Protein AF-A0A316UPQ2-F1 (afdb_monomer)

Organism: NCBI:txid1569628

pLDDT: mean 78.89, std 17.89, range [28.27, 96.94]

Solvent-accessible surface area (backbone atoms only — not comparable to full-atom values): 19058 Å² total; per-residue (Å²): 139,82,84,82,80,81,76,80,77,80,71,84,69,54,69,68,60,53,53,51,56,47,34,76,75,37,48,66,61,49,49,51,54,49,49,53,50,52,50,53,51,50,51,52,50,49,53,51,45,52,51,56,58,60,60,35,65,16,21,91,49,56,83,46,72,67,26,51,47,46,34,61,74,51,49,50,52,55,17,52,36,69,72,48,29,58,34,64,58,64,46,64,75,47,69,75,90,82,61,77,64,72,53,70,60,44,92,86,63,64,72,67,47,79,86,83,66,75,72,54,69,48,74,69,61,36,67,44,51,77,55,50,24,40,71,68,37,36,49,54,52,52,52,47,54,53,48,55,26,68,76,34,62,67,50,28,35,74,48,61,35,69,70,44,48,25,90,88,50,63,30,53,18,39,22,49,26,87,86,32,73,92,46,26,71,40,69,61,31,48,52,41,36,70,44,33,64,81,28,48,40,34,36,38,46,67,44,88,89,26,74,66,14,38,26,31,40,38,40,37,33,48,44,36,40,39,51,36,31,74,28,54,44,30,32,41,40,38,53,34,19,41,90,34,81,44,73,37,61,73,48,48,26,56,42,52,75,66,65,41,74,64,48,61,57,60,52,33,75,76,35,38,59,62,34,47,44,94,61,51,70,66,72,87,65,96,67,89,70,88,68,96,59,79,88,34,39,35,66,38,26,28,35,36,60,35,28,77,42,72,74,42,35,53,55,51,48,50,53,51,41,29,18,48,20,38,54,45,44,48,66,83,73,81,84,79,81,85,85,85,81,134

Structure (mmCIF, N/CA/C/O backbone):
data_AF-A0A316UPQ2-F1
#
_entry.id   AF-A0A316UPQ2-F1
#
loop_
_atom_site.group_PDB
_atom_site.id
_atom_site.type_symbol
_atom_site.label_atom_id
_atom_site.label_alt_id
_atom_site.label_comp_id
_atom_site.label_asym_id
_atom_site.label_entity_id
_atom_site.label_seq_id
_atom_site.pdbx_PDB_ins_code
_atom_site.Cartn_x
_atom_site.Cartn_y
_atom_site.Cartn_z
_atom_site.occupancy
_atom_site.B_iso_or_equiv
_atom_site.auth_seq_id
_atom_site.auth_comp_id
_atom_site.auth_asym_id
_atom_site.auth_atom_id
_atom_site.pdbx_PDB_model_num
ATOM 1 N N . MET A 1 1 ? 51.079 -46.413 -37.148 1.00 42.25 1 MET A N 1
ATOM 2 C CA . MET A 1 1 ? 50.192 -45.288 -37.515 1.00 42.25 1 MET A CA 1
ATOM 3 C C . MET A 1 1 ? 49.262 -45.006 -36.345 1.00 42.25 1 MET A C 1
ATOM 5 O O . MET A 1 1 ? 48.286 -45.721 -36.173 1.00 42.25 1 MET A O 1
ATOM 9 N N . ALA A 1 2 ? 49.602 -44.035 -35.498 1.00 38.31 2 ALA A N 1
ATOM 10 C CA . ALA A 1 2 ? 48.737 -43.588 -34.409 1.00 38.31 2 ALA A CA 1
ATOM 11 C C . ALA A 1 2 ? 48.084 -42.269 -34.837 1.00 38.31 2 ALA A C 1
ATOM 13 O O . ALA A 1 2 ? 48.761 -41.249 -34.953 1.00 38.31 2 ALA A O 1
ATOM 14 N N . ALA A 1 3 ? 46.787 -42.308 -35.138 1.00 43.44 3 ALA A N 1
ATOM 15 C CA . ALA A 1 3 ? 46.005 -41.116 -35.427 1.00 43.44 3 ALA A CA 1
ATOM 16 C C . ALA A 1 3 ? 45.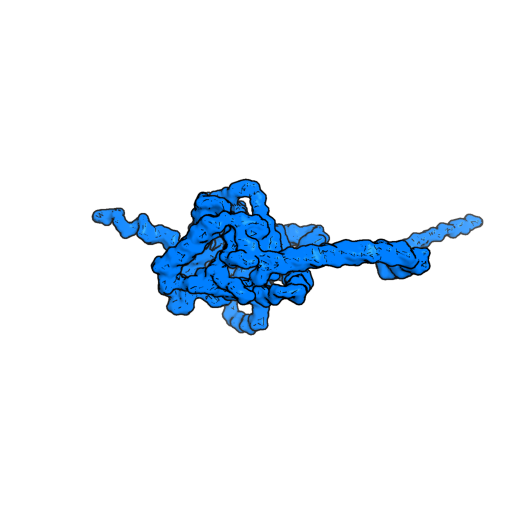682 -40.406 -34.104 1.00 43.44 3 ALA A C 1
ATOM 18 O O . ALA A 1 3 ? 44.915 -40.903 -33.280 1.00 43.44 3 ALA A O 1
ATOM 19 N N . SER A 1 4 ? 46.314 -39.251 -33.906 1.00 45.84 4 SER A N 1
ATOM 20 C CA . SER A 1 4 ? 46.032 -38.300 -32.833 1.00 45.84 4 SER A CA 1
ATOM 21 C C . SER A 1 4 ? 44.560 -37.870 -32.885 1.00 45.84 4 SER A C 1
ATOM 23 O O . SER A 1 4 ? 44.132 -37.198 -33.822 1.00 45.84 4 SER A O 1
ATOM 25 N N . ARG A 1 5 ? 43.770 -38.272 -31.881 1.00 47.97 5 ARG A N 1
ATOM 26 C CA . ARG A 1 5 ? 42.463 -37.673 -31.591 1.00 47.97 5 ARG A CA 1
ATOM 27 C C . ARG A 1 5 ? 42.707 -36.361 -30.851 1.00 47.97 5 ARG A C 1
ATOM 29 O O . ARG A 1 5 ? 42.943 -36.362 -29.647 1.00 47.97 5 ARG A O 1
ATOM 36 N N . THR A 1 6 ? 42.626 -35.243 -31.559 1.00 44.22 6 THR A N 1
ATOM 37 C CA . THR A 1 6 ? 42.530 -33.912 -30.956 1.00 44.22 6 THR A CA 1
ATOM 38 C C . THR A 1 6 ? 41.180 -33.777 -30.254 1.00 44.22 6 THR A C 1
ATOM 40 O O . THR A 1 6 ? 40.157 -33.463 -30.858 1.00 44.22 6 THR A O 1
ATOM 43 N N . SER A 1 7 ? 41.166 -34.039 -28.948 1.00 43.00 7 SER A N 1
ATOM 44 C CA . SER A 1 7 ? 40.071 -33.651 -28.065 1.00 43.00 7 SER A CA 1
ATOM 45 C C . SER A 1 7 ? 40.039 -32.124 -27.977 1.00 43.00 7 SER A C 1
ATOM 47 O O . SER A 1 7 ? 40.860 -31.518 -27.286 1.00 43.00 7 SER A O 1
ATOM 49 N N . TYR A 1 8 ? 39.109 -31.487 -28.688 1.00 41.16 8 TYR A N 1
ATOM 50 C CA . TYR A 1 8 ? 38.809 -30.074 -28.484 1.00 41.16 8 TYR A CA 1
ATOM 51 C C . TYR A 1 8 ? 38.189 -29.907 -27.094 1.00 41.16 8 TYR A C 1
ATOM 53 O O . TYR A 1 8 ? 36.993 -30.099 -26.894 1.00 41.16 8 TYR A O 1
ATOM 61 N N . SER A 1 9 ? 39.035 -29.570 -26.123 1.00 45.25 9 SER A N 1
ATOM 62 C CA . SER A 1 9 ? 38.609 -29.018 -24.843 1.00 45.25 9 SER A CA 1
ATOM 63 C C . SER A 1 9 ? 37.837 -27.726 -25.122 1.00 45.25 9 SER A C 1
ATOM 65 O O . SER A 1 9 ? 38.414 -26.712 -25.530 1.00 45.25 9 SER A O 1
ATOM 67 N N . LEU A 1 10 ? 36.517 -27.763 -24.937 1.00 46.72 10 LEU A N 1
ATOM 68 C CA . LEU A 1 10 ? 35.682 -26.570 -24.841 1.00 46.72 10 LEU A CA 1
ATOM 69 C C . LEU A 1 10 ? 35.993 -25.890 -23.503 1.00 46.72 10 LEU A C 1
ATOM 71 O O . LEU A 1 10 ? 35.229 -25.978 -22.546 1.00 46.72 10 LEU A O 1
ATOM 75 N N . ASN A 1 11 ? 37.144 -25.217 -23.433 1.00 54.88 11 ASN A N 1
ATOM 76 C CA . ASN A 1 11 ? 37.416 -24.259 -22.372 1.00 54.88 11 ASN A CA 1
ATOM 77 C C . ASN A 1 11 ? 36.254 -23.263 -22.345 1.00 54.88 11 ASN A C 1
ATOM 79 O O . ASN A 1 11 ? 35.968 -22.618 -23.359 1.00 54.88 11 ASN A O 1
ATOM 83 N N . SER A 1 12 ? 35.588 -23.145 -21.196 1.00 59.59 12 SER A N 1
ATOM 84 C CA . SER A 1 12 ? 34.524 -22.177 -20.944 1.00 59.59 12 SER A CA 1
ATOM 85 C C . SER A 1 12 ? 35.088 -20.762 -21.089 1.00 59.59 12 SER A C 1
ATOM 87 O O . SER A 1 12 ? 35.575 -20.156 -20.133 1.00 59.59 12 SER A O 1
ATOM 89 N N . ARG A 1 13 ? 35.100 -20.246 -22.318 1.00 64.69 13 ARG A N 1
ATOM 90 C CA . ARG A 1 13 ? 35.515 -18.876 -22.604 1.00 64.69 13 ARG A CA 1
ATOM 91 C C . ARG A 1 13 ? 34.580 -17.942 -21.845 1.00 64.69 13 ARG A C 1
ATOM 93 O O . ARG A 1 13 ? 33.364 -18.034 -21.990 1.00 64.69 13 ARG A O 1
ATOM 100 N N . ASN A 1 14 ? 35.145 -17.049 -21.033 1.00 78.56 14 ASN A N 1
ATOM 101 C CA . ASN A 1 14 ? 34.377 -16.012 -20.348 1.00 78.56 14 ASN A CA 1
ATOM 102 C C . ASN A 1 14 ? 33.576 -15.214 -21.398 1.00 78.56 14 ASN A C 1
ATOM 104 O O . ASN A 1 14 ? 34.129 -14.882 -22.451 1.00 78.56 14 ASN A O 1
ATOM 108 N N . ALA A 1 15 ? 32.305 -14.906 -21.129 1.00 77.88 15 ALA A N 1
ATOM 109 C CA . ALA A 1 15 ? 31.401 -14.200 -22.040 1.00 77.88 15 ALA A CA 1
ATOM 110 C C . ALA A 1 15 ? 32.035 -12.938 -22.653 1.00 77.88 15 ALA A C 1
ATOM 112 O O . ALA A 1 15 ? 31.891 -12.690 -23.847 1.00 77.88 15 ALA A O 1
ATOM 113 N N . PHE A 1 16 ? 32.837 -12.206 -21.874 1.00 81.69 16 PHE A N 1
ATOM 114 C CA . PHE A 1 16 ? 33.591 -11.042 -22.350 1.00 81.69 16 PHE A CA 1
ATOM 115 C C . PHE A 1 16 ? 34.587 -11.365 -23.472 1.00 81.69 16 PHE A C 1
ATOM 117 O O . PHE A 1 16 ? 34.710 -10.605 -24.430 1.00 81.69 16 PHE A O 1
ATOM 124 N N . SER A 1 17 ? 35.288 -12.499 -23.383 1.00 85.50 17 SER A N 1
ATOM 125 C CA . SER A 1 17 ? 36.245 -12.922 -24.413 1.00 85.50 17 SER A CA 1
ATOM 126 C C . SER A 1 17 ? 35.548 -13.317 -25.716 1.00 85.50 17 SER A C 1
ATOM 128 O O . SER A 1 17 ? 36.016 -12.951 -26.789 1.00 85.50 17 SER A O 1
ATOM 130 N N . LEU A 1 18 ? 34.385 -13.970 -25.624 1.00 85.38 18 LEU A N 1
ATOM 131 C CA . LEU A 1 18 ? 33.549 -14.294 -26.781 1.00 85.38 18 LEU A CA 1
ATOM 132 C C . LEU A 1 18 ? 33.002 -13.030 -27.447 1.00 85.38 18 LEU A C 1
ATOM 134 O O . LEU A 1 18 ? 33.056 -12.911 -28.667 1.00 85.38 18 LEU A O 1
ATOM 138 N N . LEU A 1 19 ? 32.522 -12.071 -26.653 1.00 83.81 19 LEU A N 1
ATOM 139 C CA . LEU A 1 19 ? 31.968 -10.819 -27.164 1.00 83.81 19 LEU A CA 1
ATOM 140 C C . LEU A 1 19 ? 33.037 -9.973 -27.871 1.00 83.81 19 LEU A C 1
ATOM 142 O O . LEU A 1 19 ? 32.786 -9.430 -28.945 1.00 83.81 19 LEU A O 1
ATOM 146 N N . ARG A 1 20 ? 34.254 -9.927 -27.314 1.00 88.69 20 ARG A N 1
ATOM 147 C CA . ARG A 1 20 ? 35.415 -9.276 -27.93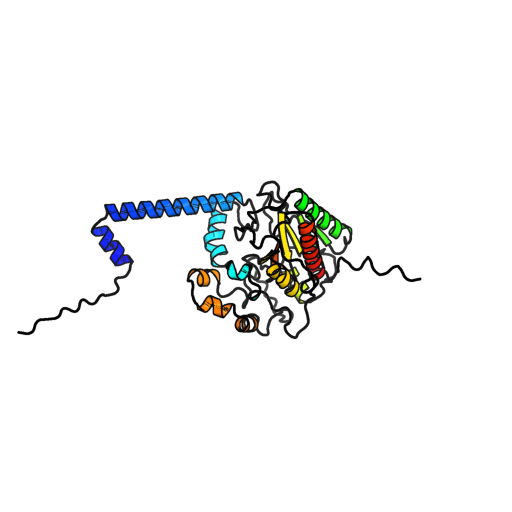5 1.00 88.69 20 ARG A CA 1
ATOM 148 C C . ARG A 1 20 ? 35.800 -9.934 -29.262 1.00 88.69 20 ARG A C 1
ATOM 150 O O . ARG A 1 20 ? 36.011 -9.229 -30.244 1.00 88.69 20 ARG A O 1
ATOM 157 N N . ASP A 1 21 ? 35.877 -11.265 -29.303 1.00 90.25 21 ASP A N 1
ATOM 158 C CA . ASP A 1 21 ? 36.220 -12.009 -30.521 1.00 90.25 21 ASP A CA 1
ATOM 159 C C . ASP A 1 21 ? 35.140 -11.836 -31.610 1.00 90.25 21 ASP A C 1
ATOM 161 O O . ASP A 1 21 ? 35.463 -11.712 -32.792 1.00 90.25 21 ASP A O 1
ATOM 165 N N . LEU A 1 22 ? 33.860 -11.788 -31.220 1.00 88.69 22 LEU A N 1
ATOM 166 C CA . LEU A 1 22 ? 32.736 -11.503 -32.118 1.00 88.69 22 LEU A CA 1
ATOM 167 C C . LEU A 1 22 ? 32.808 -10.081 -32.682 1.00 88.69 22 LEU A C 1
ATOM 169 O O . LEU A 1 22 ? 32.669 -9.903 -33.891 1.00 88.69 22 LEU A O 1
ATOM 173 N N . TYR A 1 23 ? 33.081 -9.083 -31.835 1.00 90.88 23 TYR A N 1
ATOM 174 C CA . TYR A 1 23 ? 33.249 -7.697 -32.277 1.00 90.88 23 TYR A CA 1
ATOM 175 C C . TYR A 1 23 ? 34.428 -7.549 -33.247 1.00 90.88 23 TYR A C 1
ATOM 177 O O . TYR A 1 23 ? 34.302 -6.868 -34.257 1.00 90.88 23 TYR A O 1
ATOM 185 N N . ALA A 1 24 ? 35.547 -8.238 -33.001 1.00 92.75 24 ALA A N 1
ATOM 186 C CA . ALA A 1 24 ? 36.704 -8.211 -33.898 1.00 92.75 24 ALA A CA 1
ATOM 187 C C . ALA A 1 24 ? 36.412 -8.816 -35.284 1.00 92.75 24 ALA A C 1
ATOM 189 O O . ALA A 1 24 ? 36.994 -8.388 -36.277 1.00 92.75 24 ALA A O 1
ATOM 190 N N . ARG A 1 25 ? 35.518 -9.810 -35.362 1.00 94.19 25 ARG A N 1
ATOM 191 C CA . ARG A 1 25 ? 35.156 -10.490 -36.619 1.00 94.19 25 ARG A CA 1
ATOM 192 C C . ARG A 1 25 ? 34.041 -9.789 -37.390 1.00 94.19 25 ARG A C 1
ATOM 194 O O . ARG A 1 25 ? 34.033 -9.846 -38.614 1.00 94.19 25 ARG A O 1
ATOM 201 N N . ALA A 1 26 ? 33.094 -9.174 -36.689 1.00 93.62 26 ALA A N 1
ATOM 202 C CA . ALA A 1 26 ? 31.910 -8.560 -37.283 1.00 93.62 26 ALA A CA 1
ATOM 203 C C . ALA A 1 26 ? 31.515 -7.271 -36.533 1.00 93.62 26 ALA A C 1
ATOM 205 O O . ALA A 1 26 ? 30.442 -7.215 -35.921 1.00 93.62 26 ALA A O 1
ATOM 206 N N . PRO A 1 27 ? 32.356 -6.219 -36.571 1.00 93.94 27 PRO A N 1
ATOM 207 C CA . PRO A 1 27 ? 32.147 -5.015 -35.767 1.00 93.94 27 PRO A CA 1
ATOM 208 C C . PRO A 1 27 ? 30.836 -4.306 -36.117 1.00 93.94 27 PRO A C 1
ATOM 210 O O . PRO A 1 27 ? 30.112 -3.892 -35.217 1.00 93.94 27 PRO A O 1
ATOM 213 N N . ALA A 1 28 ? 30.482 -4.239 -37.406 1.00 93.69 28 ALA A N 1
ATOM 214 C CA . ALA A 1 28 ? 29.234 -3.628 -37.861 1.00 93.69 28 ALA A CA 1
ATOM 215 C C . ALA A 1 28 ? 27.999 -4.372 -37.327 1.00 93.69 28 ALA A C 1
ATOM 217 O O . ALA A 1 28 ? 27.114 -3.750 -36.754 1.00 93.69 28 ALA A O 1
ATOM 218 N N . SER A 1 29 ? 27.958 -5.705 -37.438 1.00 93.44 29 SER A N 1
ATOM 219 C CA . SER A 1 29 ? 26.823 -6.504 -36.959 1.00 93.44 29 SER A CA 1
ATOM 220 C C . SER A 1 29 ? 26.662 -6.430 -35.441 1.00 93.44 29 SER A C 1
ATOM 222 O O . SER A 1 29 ? 25.545 -6.271 -34.952 1.00 93.44 29 SER A O 1
ATOM 224 N N . VAL A 1 30 ? 27.767 -6.513 -34.689 1.00 93.25 30 VAL A N 1
ATOM 225 C CA . VAL A 1 30 ? 27.739 -6.389 -33.223 1.00 93.25 30 VAL A CA 1
ATOM 226 C C . VAL A 1 30 ? 27.304 -4.986 -32.805 1.00 93.25 30 VAL A C 1
ATOM 228 O O . VAL A 1 30 ? 26.481 -4.862 -31.902 1.00 93.25 30 VAL A O 1
ATOM 231 N N . ALA A 1 31 ? 27.788 -3.941 -33.483 1.00 92.44 31 ALA A N 1
ATOM 232 C CA . ALA A 1 31 ? 27.352 -2.571 -33.235 1.00 92.44 31 ALA A CA 1
ATOM 233 C C . ALA A 1 31 ? 25.856 -2.398 -33.526 1.00 92.44 31 ALA A C 1
ATOM 235 O O . ALA A 1 31 ? 25.139 -1.908 -32.664 1.00 92.44 31 ALA A O 1
ATOM 236 N N . THR A 1 32 ? 25.350 -2.865 -34.673 1.00 95.12 32 THR A N 1
ATOM 237 C CA . THR A 1 32 ? 23.924 -2.759 -35.021 1.00 95.12 32 THR A CA 1
ATOM 238 C C . THR A 1 32 ? 23.031 -3.487 -34.018 1.00 95.12 32 THR A C 1
ATOM 240 O O . THR A 1 32 ? 22.074 -2.899 -33.520 1.00 95.12 32 THR A O 1
ATOM 243 N N . LEU A 1 33 ? 23.342 -4.741 -33.676 1.00 94.94 33 LEU A N 1
ATOM 244 C CA . LEU A 1 33 ? 22.565 -5.499 -32.688 1.00 94.94 33 LEU A CA 1
ATOM 245 C C . LEU A 1 33 ? 22.648 -4.865 -31.295 1.00 94.94 33 LEU A C 1
ATOM 247 O O . LEU A 1 33 ? 21.635 -4.766 -30.603 1.00 94.94 33 LEU A O 1
ATOM 251 N N . GLY A 1 34 ? 23.834 -4.394 -30.905 1.00 93.69 34 GLY A N 1
ATOM 252 C CA . GLY A 1 34 ? 24.041 -3.655 -29.664 1.00 93.69 34 GLY A CA 1
ATOM 253 C C . GLY A 1 34 ? 23.217 -2.369 -29.616 1.00 93.69 34 GLY A C 1
ATOM 254 O O . GLY A 1 34 ? 22.564 -2.106 -28.612 1.00 93.69 34 GLY A O 1
ATOM 255 N N . SER A 1 35 ? 23.174 -1.607 -30.711 1.00 95.94 35 SER A N 1
ATOM 256 C CA . SER A 1 35 ? 22.363 -0.394 -30.838 1.00 95.94 35 SER A CA 1
ATOM 257 C C . SER A 1 35 ? 20.866 -0.689 -30.792 1.00 95.94 35 SER A C 1
ATOM 259 O O . SER A 1 35 ? 20.142 0.041 -30.123 1.00 95.94 35 SER A O 1
ATOM 261 N N . ILE A 1 36 ? 20.395 -1.761 -31.439 1.00 96.94 36 ILE A N 1
ATOM 262 C CA . ILE A 1 36 ? 18.987 -2.186 -31.369 1.00 96.94 36 ILE A CA 1
ATOM 263 C C . ILE A 1 36 ? 18.615 -2.549 -29.928 1.00 96.94 36 ILE A C 1
ATOM 265 O O . ILE A 1 36 ? 17.597 -2.080 -29.421 1.00 96.94 36 ILE A O 1
ATOM 269 N N . LEU A 1 37 ? 19.449 -3.338 -29.244 1.00 94.88 37 LEU A N 1
ATOM 270 C CA . LEU A 1 37 ? 19.214 -3.713 -27.851 1.00 94.88 37 LEU A CA 1
ATOM 271 C C . LEU A 1 37 ? 19.241 -2.491 -26.924 1.00 94.88 37 LEU A C 1
ATOM 273 O O . LEU A 1 37 ? 18.349 -2.336 -26.093 1.00 94.88 37 LEU A O 1
ATOM 277 N N . ALA A 1 38 ? 20.234 -1.613 -27.074 1.00 95.44 38 ALA A N 1
ATOM 278 C CA . ALA A 1 38 ? 20.346 -0.388 -26.289 1.00 95.44 38 ALA A CA 1
ATOM 279 C C . ALA A 1 38 ? 19.146 0.540 -26.519 1.00 95.44 38 ALA A C 1
ATOM 281 O O . ALA A 1 38 ? 18.588 1.064 -25.557 1.00 95.44 38 ALA A O 1
ATOM 282 N N . SER A 1 39 ? 18.708 0.694 -27.772 1.00 96.56 39 SER A N 1
ATOM 283 C CA . SER A 1 39 ? 17.512 1.461 -28.123 1.00 96.56 39 SER A CA 1
ATOM 284 C C . SER A 1 39 ? 16.263 0.864 -27.478 1.00 96.56 39 SER A C 1
ATOM 286 O O . SER A 1 39 ? 15.521 1.597 -26.833 1.00 96.56 39 SER A O 1
ATOM 288 N N . TRP A 1 40 ? 16.067 -0.455 -27.564 1.00 96.56 40 TRP A N 1
ATOM 289 C CA . TRP A 1 40 ? 14.933 -1.133 -26.933 1.00 96.56 40 TRP A CA 1
ATOM 290 C C . TRP A 1 40 ? 14.928 -0.969 -25.405 1.00 96.56 40 TRP A C 1
ATOM 292 O O . TRP A 1 40 ? 13.891 -0.640 -24.828 1.00 96.56 40 TRP A O 1
ATOM 302 N N . LEU A 1 41 ? 16.081 -1.139 -24.747 1.00 94.50 41 LEU A N 1
ATOM 303 C CA . LEU A 1 41 ? 16.220 -0.940 -23.301 1.00 94.50 41 LEU A CA 1
ATOM 304 C C . LEU A 1 41 ? 15.927 0.506 -22.896 1.00 94.50 41 LEU A C 1
ATOM 306 O O . LEU A 1 41 ? 15.217 0.727 -21.917 1.00 94.50 41 LEU A O 1
ATOM 310 N N . LEU A 1 42 ? 16.430 1.485 -23.653 1.00 95.12 42 LEU A N 1
ATOM 311 C CA . LEU A 1 42 ? 16.184 2.900 -23.387 1.00 95.12 42 LEU A CA 1
ATOM 312 C C . LEU A 1 42 ? 14.706 3.255 -23.573 1.00 95.12 42 LEU A C 1
ATOM 314 O O . LEU A 1 42 ? 14.147 3.954 -22.734 1.00 95.12 42 LEU A O 1
ATOM 318 N N . SER A 1 43 ? 14.050 2.726 -24.611 1.00 95.31 43 SER A N 1
ATOM 319 C CA . SER A 1 43 ? 12.606 2.887 -24.801 1.00 95.31 43 SER A CA 1
ATOM 320 C C . SER A 1 43 ? 11.816 2.296 -23.634 1.00 95.31 43 SER A C 1
ATOM 322 O O . SER A 1 43 ? 10.911 2.949 -23.125 1.00 95.31 43 SER A O 1
ATOM 324 N N . LYS A 1 44 ? 12.180 1.100 -23.151 1.00 94.69 44 LYS A N 1
ATOM 325 C CA . LYS A 1 44 ? 11.509 0.482 -21.996 1.00 94.69 44 LYS A CA 1
ATOM 326 C C . LYS A 1 44 ? 11.747 1.244 -20.696 1.00 94.69 44 LYS A C 1
ATOM 328 O O . LYS A 1 44 ? 10.811 1.413 -19.921 1.00 94.69 44 LYS A O 1
ATOM 333 N N . ALA A 1 45 ? 12.963 1.735 -20.476 1.00 93.38 45 ALA A N 1
ATOM 334 C CA . ALA A 1 45 ? 13.282 2.589 -19.337 1.00 93.38 45 ALA A CA 1
ATOM 335 C C . ALA A 1 45 ? 12.501 3.911 -19.386 1.00 93.38 45 ALA A C 1
ATOM 337 O O . ALA A 1 45 ? 11.991 4.359 -18.366 1.00 93.38 45 ALA A O 1
ATOM 338 N N . TRP A 1 46 ? 12.362 4.506 -20.572 1.00 95.19 46 TRP A N 1
ATOM 339 C CA . TRP A 1 46 ? 11.596 5.733 -20.774 1.00 95.19 46 TRP A CA 1
ATOM 340 C C . TRP A 1 46 ? 10.093 5.530 -20.550 1.00 95.19 46 TRP A C 1
ATOM 342 O O . TRP A 1 46 ? 9.474 6.321 -19.845 1.00 95.19 46 TRP A O 1
ATOM 352 N N . GLU A 1 47 ? 9.513 4.448 -21.077 1.00 94.31 47 GLU A N 1
ATOM 353 C CA . GLU A 1 47 ? 8.118 4.066 -20.810 1.00 94.31 47 GLU A CA 1
ATOM 354 C C . GLU A 1 47 ? 7.869 3.839 -19.311 1.00 94.31 47 GLU A C 1
ATOM 356 O O . GLU A 1 47 ? 6.868 4.312 -18.772 1.00 94.31 47 GLU A O 1
ATOM 361 N N . ASP A 1 48 ? 8.778 3.141 -18.620 1.00 92.75 48 ASP A N 1
ATOM 362 C CA . ASP A 1 48 ? 8.661 2.907 -17.178 1.00 92.75 48 ASP A CA 1
ATOM 363 C C . ASP A 1 48 ? 8.825 4.201 -16.370 1.00 92.75 48 ASP A C 1
ATOM 365 O O . ASP A 1 48 ? 8.092 4.409 -15.405 1.00 92.75 48 ASP A O 1
ATOM 369 N N . TYR A 1 49 ? 9.717 5.101 -16.793 1.00 93.88 49 TYR A N 1
ATOM 370 C CA . TYR A 1 49 ? 9.862 6.422 -16.189 1.00 93.88 49 TYR A CA 1
ATOM 371 C C . TYR A 1 49 ? 8.606 7.277 -16.369 1.00 93.88 49 TYR A C 1
ATOM 373 O O . TYR A 1 49 ? 8.127 7.848 -15.391 1.00 93.88 49 TYR A O 1
ATOM 381 N N . ILE A 1 50 ? 8.035 7.337 -17.578 1.00 93.25 50 ILE A N 1
ATOM 382 C CA . ILE A 1 50 ? 6.768 8.041 -17.824 1.00 93.25 50 ILE A CA 1
ATOM 383 C C . ILE A 1 50 ? 5.670 7.458 -16.939 1.00 93.25 50 ILE A C 1
ATOM 385 O O . ILE A 1 50 ? 4.930 8.212 -16.312 1.00 93.25 50 ILE A O 1
ATOM 389 N N . LEU A 1 51 ? 5.589 6.127 -16.840 1.00 90.50 51 LEU A N 1
ATOM 390 C CA . LEU A 1 51 ? 4.623 5.472 -15.969 1.00 90.50 51 LEU A CA 1
ATOM 391 C C . LEU A 1 51 ? 4.842 5.874 -14.506 1.00 90.50 51 LEU A C 1
ATOM 393 O O . LEU A 1 51 ? 3.895 6.333 -13.880 1.00 90.50 51 LEU A O 1
ATOM 397 N N . TYR A 1 52 ? 6.067 5.776 -13.981 1.00 90.38 52 TYR A N 1
ATOM 398 C CA . TYR A 1 52 ? 6.414 6.221 -12.625 1.00 90.38 52 TYR A CA 1
ATOM 399 C C . TYR A 1 52 ? 6.038 7.684 -12.387 1.00 90.38 52 TYR A C 1
ATOM 401 O O . TYR A 1 52 ? 5.451 8.009 -11.362 1.00 90.38 52 TYR A O 1
ATOM 409 N N . TYR A 1 53 ? 6.337 8.565 -13.339 1.00 89.56 53 TYR A N 1
ATOM 410 C CA . TYR A 1 53 ? 6.014 9.981 -13.228 1.00 89.56 53 TYR A CA 1
ATOM 411 C C . TYR A 1 53 ? 4.495 10.212 -13.242 1.00 89.56 53 TYR A C 1
ATOM 413 O O . TYR A 1 53 ? 3.986 11.011 -12.460 1.00 89.56 53 TYR A O 1
ATOM 421 N N . SER A 1 54 ? 3.747 9.457 -14.053 1.00 87.31 54 SER A N 1
ATOM 422 C CA . SER A 1 54 ? 2.279 9.534 -14.119 1.00 87.31 54 SER A CA 1
ATOM 423 C C . SER A 1 54 ? 1.561 9.019 -12.866 1.00 87.31 54 SER A C 1
ATOM 425 O O . SER A 1 54 ? 0.406 9.369 -12.646 1.00 87.31 54 SER A O 1
ATOM 427 N N . LEU A 1 55 ? 2.239 8.235 -12.015 1.00 85.44 55 LEU A N 1
ATOM 428 C CA . LEU A 1 55 ? 1.714 7.828 -10.702 1.00 85.44 55 LEU A CA 1
ATOM 429 C C . LEU A 1 55 ? 1.575 9.006 -9.725 1.00 85.44 55 LEU A C 1
ATOM 431 O O . LEU A 1 55 ? 0.983 8.852 -8.655 1.00 85.44 55 LEU A O 1
ATOM 435 N N . GLY A 1 56 ? 2.135 10.161 -10.092 1.00 83.81 56 GLY A N 1
ATOM 436 C CA . GLY A 1 56 ? 2.160 11.354 -9.270 1.00 83.81 56 GLY A CA 1
ATOM 437 C C . GLY A 1 56 ? 3.182 11.273 -8.135 1.00 83.81 56 GLY A C 1
ATOM 438 O O . GLY A 1 56 ? 3.913 10.286 -7.986 1.00 83.81 56 GLY A O 1
ATOM 439 N N . PRO A 1 57 ? 3.266 12.337 -7.330 1.00 82.56 57 PRO A N 1
ATOM 440 C CA . PRO A 1 57 ? 4.057 12.326 -6.115 1.00 82.56 57 PRO A CA 1
ATOM 441 C C . PRO A 1 57 ? 3.543 11.267 -5.124 1.00 82.56 57 PRO A C 1
ATOM 443 O O . PRO A 1 57 ? 2.345 10.986 -5.040 1.00 82.56 57 PRO A O 1
ATOM 446 N N . GLY A 1 58 ? 4.452 10.682 -4.345 1.00 78.19 58 GLY A N 1
ATOM 447 C CA . GLY A 1 58 ? 4.079 9.769 -3.272 1.00 78.19 58 GLY A CA 1
ATOM 448 C C . GLY A 1 58 ? 5.271 9.230 -2.498 1.00 78.19 58 GLY A C 1
ATOM 449 O O . GLY A 1 58 ? 6.401 9.143 -2.985 1.00 78.19 58 GLY A O 1
ATOM 450 N N . GLY A 1 59 ? 4.998 8.912 -1.243 1.00 80.44 59 GLY A N 1
ATOM 451 C CA . GLY A 1 59 ? 5.988 8.616 -0.223 1.00 80.44 59 GLY A CA 1
ATOM 452 C C . GLY A 1 59 ? 7.124 9.629 -0.109 1.00 80.44 59 GLY A C 1
ATOM 453 O O . GLY A 1 59 ? 6.939 10.837 -0.252 1.00 80.44 59 GLY A O 1
ATOM 454 N N . PHE A 1 60 ? 8.311 9.111 0.208 1.00 82.19 60 PHE A N 1
ATOM 455 C CA . PHE A 1 60 ? 9.508 9.904 0.499 1.00 82.19 60 PHE A CA 1
ATOM 456 C C . PHE A 1 60 ? 10.420 10.131 -0.717 1.00 82.19 60 PHE A C 1
ATOM 458 O O . PHE A 1 60 ? 11.446 10.802 -0.586 1.00 82.19 60 PHE A O 1
ATOM 465 N N . LEU A 1 61 ? 10.117 9.527 -1.872 1.00 85.19 61 LEU A N 1
ATOM 466 C CA . LEU A 1 61 ? 10.950 9.672 -3.064 1.00 85.19 61 LEU A CA 1
ATOM 467 C C . LEU A 1 61 ? 10.621 10.970 -3.806 1.00 85.19 61 LEU A C 1
ATOM 469 O O . LEU A 1 61 ? 9.455 11.346 -3.898 1.00 85.19 61 LEU A O 1
ATOM 473 N N . PRO A 1 62 ? 11.627 11.650 -4.387 1.00 86.44 62 PRO A N 1
ATOM 474 C CA . PRO A 1 62 ? 11.361 12.822 -5.202 1.00 86.44 62 PRO A CA 1
ATOM 475 C C . PRO A 1 62 ? 10.571 12.427 -6.455 1.00 86.44 62 PRO A C 1
ATOM 477 O O . PRO A 1 62 ? 10.854 11.417 -7.106 1.00 86.44 62 PRO A O 1
ATOM 480 N N . H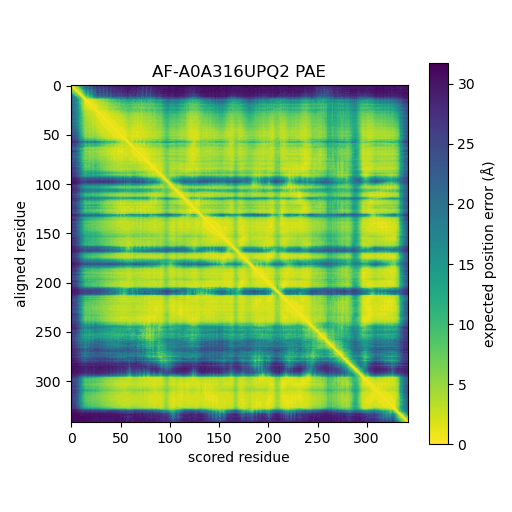IS A 1 63 ? 9.605 13.259 -6.837 1.00 86.56 63 HIS A N 1
ATOM 481 C CA . HIS A 1 63 ? 8.840 13.096 -8.075 1.00 86.56 63 HIS A CA 1
ATOM 482 C C . HIS A 1 63 ? 9.666 13.570 -9.282 1.00 86.56 63 HIS A C 1
ATOM 484 O O . HIS A 1 63 ? 9.445 14.622 -9.871 1.00 86.56 63 HIS A O 1
ATOM 490 N N . SER A 1 64 ? 10.727 12.828 -9.591 1.00 91.62 64 SER A N 1
ATOM 491 C CA . SER A 1 64 ? 11.688 13.156 -10.645 1.00 91.62 64 SER A CA 1
ATOM 492 C C . SER A 1 64 ? 12.344 11.894 -11.205 1.00 91.62 64 SER A C 1
ATOM 494 O O . SER A 1 64 ? 12.188 10.797 -10.664 1.00 91.62 64 SER A O 1
ATOM 496 N N . PHE A 1 65 ? 13.131 12.047 -12.272 1.00 93.62 65 PHE A N 1
ATOM 497 C CA . PHE A 1 65 ? 13.944 10.959 -12.827 1.00 93.62 65 PHE A CA 1
ATOM 498 C C . PHE A 1 65 ? 14.884 10.325 -11.787 1.00 93.62 65 PHE A C 1
ATOM 500 O O . PHE A 1 65 ? 15.085 9.113 -11.774 1.00 93.62 65 PHE A O 1
ATOM 507 N N . PHE A 1 66 ? 15.421 11.124 -10.861 1.00 93.88 66 PHE A N 1
ATOM 508 C CA . PHE A 1 66 ? 16.269 10.606 -9.788 1.00 93.88 66 PHE A CA 1
ATOM 509 C C . PHE A 1 66 ? 15.485 9.733 -8.796 1.00 93.88 66 PHE A C 1
ATOM 511 O O . PHE A 1 66 ? 15.991 8.708 -8.342 1.00 93.88 66 PHE A O 1
ATOM 518 N N . GLY A 1 67 ? 14.231 10.089 -8.501 1.00 92.06 67 GLY A N 1
ATOM 519 C CA . GLY A 1 67 ? 13.349 9.247 -7.692 1.00 92.06 67 GLY A CA 1
ATOM 520 C C . GLY A 1 67 ? 13.043 7.917 -8.370 1.00 92.06 67 GLY A C 1
ATOM 521 O O . GLY A 1 67 ? 13.162 6.876 -7.732 1.00 92.06 67 GLY A O 1
ATOM 522 N N . TRP A 1 68 ? 12.770 7.936 -9.678 1.00 94.56 68 TRP A N 1
ATOM 523 C CA . TRP A 1 68 ? 12.601 6.723 -10.486 1.00 94.56 68 TRP A CA 1
ATOM 524 C C . TRP A 1 68 ? 13.840 5.814 -10.454 1.00 94.56 68 TRP A C 1
ATOM 526 O O . TRP A 1 68 ? 13.715 4.591 -10.351 1.00 94.56 68 TRP A O 1
ATOM 536 N N . LEU A 1 69 ? 15.042 6.400 -10.483 1.00 94.75 69 LEU A N 1
ATOM 537 C CA . LEU A 1 69 ? 16.292 5.647 -10.387 1.00 94.75 69 LEU A CA 1
ATOM 538 C C . LEU A 1 69 ? 16.445 4.975 -9.015 1.00 94.75 69 LEU A C 1
ATOM 540 O O . LEU A 1 69 ? 16.778 3.794 -8.946 1.00 94.75 69 LEU A O 1
ATOM 544 N N . ILE A 1 70 ? 16.169 5.695 -7.921 1.00 92.31 70 ILE A N 1
ATOM 545 C CA . ILE A 1 70 ? 16.179 5.122 -6.564 1.00 92.31 70 ILE A CA 1
ATOM 546 C C . ILE A 1 70 ? 15.113 4.029 -6.437 1.00 92.31 70 ILE A C 1
ATOM 548 O O . ILE A 1 70 ? 15.380 2.962 -5.882 1.00 92.31 70 ILE A O 1
ATOM 552 N N . HIS A 1 71 ? 13.914 4.273 -6.964 1.00 91.56 71 HIS A N 1
ATOM 553 C CA . HIS A 1 71 ? 12.829 3.301 -6.975 1.00 91.56 71 HIS A CA 1
ATOM 554 C C . HIS A 1 71 ? 13.277 1.987 -7.628 1.00 91.56 71 HIS A C 1
ATOM 556 O O . HIS A 1 71 ? 13.191 0.939 -6.989 1.00 91.56 71 HIS A O 1
ATOM 562 N N . ASN A 1 72 ? 13.841 2.042 -8.836 1.00 91.06 72 ASN A N 1
ATOM 563 C CA . ASN A 1 72 ? 14.201 0.847 -9.600 1.00 91.06 72 ASN A CA 1
ATOM 564 C C . ASN A 1 72 ? 15.513 0.184 -9.166 1.00 91.06 72 ASN A C 1
ATOM 566 O O . ASN A 1 72 ? 15.612 -1.041 -9.194 1.00 91.06 72 ASN A O 1
ATOM 570 N N . LEU A 1 73 ? 16.530 0.956 -8.775 1.00 89.94 73 LEU A N 1
ATOM 571 C CA . LEU A 1 73 ? 17.847 0.407 -8.427 1.00 89.94 73 LEU A CA 1
ATOM 572 C C . LEU A 1 73 ? 17.995 0.064 -6.946 1.00 89.94 73 LEU A C 1
ATOM 574 O O . LEU A 1 73 ? 18.870 -0.725 -6.596 1.00 89.94 73 LEU A O 1
ATOM 578 N N . ILE A 1 74 ? 17.176 0.658 -6.074 1.00 88.00 74 ILE A N 1
ATOM 579 C CA . ILE A 1 74 ? 17.291 0.474 -4.625 1.00 88.00 74 ILE A CA 1
ATOM 580 C C . ILE A 1 74 ? 16.027 -0.164 -4.069 1.00 88.00 74 ILE A C 1
ATOM 582 O O . ILE A 1 74 ? 16.133 -1.241 -3.494 1.00 88.00 74 ILE A O 1
ATOM 586 N N . LEU A 1 75 ? 14.845 0.442 -4.237 1.00 88.31 75 LEU A N 1
ATOM 587 C CA . LEU A 1 75 ? 13.628 -0.038 -3.561 1.00 88.31 75 LEU A CA 1
ATOM 588 C C . LEU A 1 75 ? 13.042 -1.310 -4.172 1.00 88.31 75 LEU A C 1
ATOM 590 O O . LEU A 1 75 ? 12.609 -2.194 -3.439 1.00 88.31 75 LEU A O 1
ATOM 594 N N . TRP A 1 76 ? 13.015 -1.423 -5.496 1.00 88.25 76 TRP A N 1
ATOM 595 C CA . TRP A 1 76 ? 12.447 -2.585 -6.168 1.00 88.25 76 TRP A CA 1
ATOM 596 C C . TRP A 1 76 ? 13.238 -3.882 -5.910 1.00 88.25 76 TRP A C 1
ATOM 598 O O . TRP A 1 76 ? 12.602 -4.860 -5.509 1.00 88.25 76 TRP A O 1
ATOM 608 N N . PRO A 1 77 ? 14.587 -3.923 -6.010 1.00 85.25 77 PRO A N 1
ATOM 609 C CA . PRO A 1 77 ? 15.367 -5.139 -5.750 1.00 85.25 77 PRO A CA 1
ATOM 610 C C . PRO A 1 77 ? 15.197 -5.681 -4.334 1.00 85.25 77 PRO A C 1
ATOM 612 O O . PRO A 1 77 ? 15.396 -6.869 -4.080 1.00 85.25 77 PRO A O 1
ATOM 615 N N . ILE A 1 78 ? 14.852 -4.792 -3.408 1.00 82.69 78 ILE A N 1
ATOM 616 C CA . ILE A 1 78 ? 14.664 -5.127 -2.010 1.00 82.69 78 ILE A CA 1
ATOM 617 C C . ILE A 1 78 ? 13.180 -5.295 -1.642 1.00 82.69 78 ILE A C 1
ATOM 619 O O . ILE A 1 78 ? 12.867 -5.783 -0.567 1.00 82.69 78 ILE A O 1
ATOM 623 N N . SER A 1 79 ? 12.243 -4.944 -2.520 1.00 86.38 79 SER A N 1
ATOM 624 C CA . SER A 1 79 ? 10.810 -5.091 -2.252 1.00 86.38 79 SER A CA 1
ATOM 625 C C . SER A 1 79 ? 10.374 -6.558 -2.115 1.00 86.38 79 SER A C 1
ATOM 627 O O . SER A 1 79 ? 11.132 -7.491 -2.384 1.00 86.38 79 SER A O 1
ATOM 629 N N . LEU A 1 80 ? 9.146 -6.774 -1.650 1.00 85.25 80 LEU A N 1
ATOM 630 C CA . LEU A 1 80 ? 8.496 -8.079 -1.653 1.00 85.25 80 LEU A CA 1
ATOM 631 C C . LEU A 1 80 ? 8.013 -8.432 -3.066 1.00 85.25 80 LEU A C 1
ATOM 633 O O . LEU A 1 80 ? 7.431 -7.577 -3.739 1.00 85.25 80 LEU A O 1
ATOM 637 N N . PRO A 1 81 ? 8.193 -9.687 -3.519 1.00 84.00 81 PRO A N 1
ATOM 638 C CA . PRO A 1 81 ? 7.673 -10.116 -4.804 1.00 84.00 81 PRO A CA 1
ATOM 639 C C . PRO A 1 81 ? 6.151 -10.206 -4.745 1.00 84.00 81 PRO A C 1
ATOM 641 O O . PRO A 1 81 ? 5.553 -10.394 -3.683 1.00 84.00 81 PRO A O 1
ATOM 644 N N . ARG A 1 82 ? 5.510 -10.154 -5.914 1.00 84.06 82 ARG A N 1
ATOM 645 C CA . ARG A 1 82 ? 4.044 -10.196 -6.023 1.00 84.06 82 ARG A CA 1
ATOM 646 C C . ARG A 1 82 ? 3.432 -11.458 -5.400 1.00 84.06 82 ARG A C 1
ATOM 648 O O . ARG A 1 82 ? 2.333 -11.411 -4.852 1.00 84.06 82 ARG A O 1
ATOM 655 N N . SER A 1 83 ? 4.144 -12.583 -5.460 1.00 82.44 83 SER A N 1
ATOM 656 C CA . SER A 1 83 ? 3.749 -13.843 -4.818 1.00 82.44 83 SER A CA 1
ATOM 657 C C . SER A 1 83 ? 3.679 -13.729 -3.290 1.00 82.44 83 SER A C 1
ATOM 659 O O . SER A 1 83 ? 2.797 -14.318 -2.673 1.00 82.44 83 SER A O 1
ATOM 661 N N . ALA A 1 84 ? 4.561 -12.931 -2.683 1.00 83.75 84 ALA A N 1
ATOM 662 C CA . ALA A 1 84 ? 4.566 -12.673 -1.248 1.00 83.75 84 ALA A CA 1
ATOM 663 C C . ALA A 1 84 ? 3.535 -11.610 -0.848 1.00 83.75 84 ALA A C 1
ATOM 665 O O . ALA A 1 84 ? 2.898 -11.761 0.189 1.00 83.75 84 ALA A O 1
ATOM 666 N N . THR A 1 85 ? 3.332 -10.561 -1.655 1.00 89.06 85 THR A N 1
ATOM 667 C CA . THR A 1 85 ? 2.368 -9.502 -1.306 1.00 89.06 85 THR A CA 1
ATOM 668 C C . THR A 1 85 ? 0.916 -9.964 -1.382 1.00 89.06 85 THR A C 1
ATOM 670 O O . THR A 1 85 ? 0.078 -9.500 -0.611 1.00 89.06 85 THR A O 1
ATOM 673 N N . THR A 1 86 ? 0.617 -10.900 -2.285 1.00 90.56 86 THR A N 1
ATOM 674 C CA . THR A 1 86 ? -0.731 -11.460 -2.484 1.00 90.56 86 THR A CA 1
ATOM 675 C C . THR A 1 86 ? -0.959 -12.795 -1.770 1.00 90.56 86 THR A C 1
ATOM 677 O O . THR A 1 86 ? -2.070 -13.325 -1.812 1.00 90.56 86 THR A O 1
ATOM 680 N N . GLY A 1 87 ? 0.076 -13.344 -1.127 1.00 85.94 87 GLY A N 1
ATOM 681 C CA . GLY A 1 87 ? 0.035 -14.618 -0.418 1.00 85.94 87 GLY A CA 1
ATOM 682 C C . GLY A 1 87 ? -0.141 -14.446 1.090 1.00 85.94 87 GLY A C 1
ATOM 683 O O . GLY A 1 87 ? 0.415 -13.537 1.701 1.00 85.94 87 GLY A O 1
ATOM 684 N N . THR A 1 88 ? -0.876 -15.360 1.720 1.00 84.38 88 THR A N 1
ATOM 685 C CA . THR A 1 88 ? -1.079 -15.354 3.177 1.00 84.38 88 THR A CA 1
ATOM 686 C C . THR A 1 88 ? 0.072 -15.999 3.951 1.00 84.38 88 THR A C 1
ATOM 688 O O . THR A 1 88 ? 0.286 -15.673 5.115 1.00 84.38 88 THR A O 1
ATOM 691 N N . SER A 1 89 ? 0.870 -16.860 3.312 1.00 76.38 89 SER A N 1
ATOM 692 C CA . SER A 1 89 ? 2.013 -17.537 3.947 1.00 76.38 89 SER A CA 1
ATOM 693 C C . SER A 1 89 ? 3.144 -16.590 4.354 1.00 76.38 89 SER A C 1
ATOM 695 O O . SER A 1 89 ? 4.026 -16.958 5.131 1.00 76.38 89 SER A O 1
ATOM 697 N N . PHE A 1 90 ? 3.141 -15.362 3.829 1.00 74.94 90 PHE A N 1
ATOM 698 C CA . PHE A 1 90 ? 4.115 -14.344 4.191 1.00 74.94 90 PHE A CA 1
ATOM 699 C C . PHE A 1 90 ? 3.742 -13.605 5.479 1.00 74.94 90 PHE A C 1
ATOM 701 O O . PHE A 1 90 ? 4.629 -13.082 6.149 1.00 74.94 90 PHE A O 1
ATOM 708 N N . LEU A 1 91 ? 2.458 -13.588 5.849 1.00 80.62 91 LEU A N 1
ATOM 709 C CA . LEU A 1 91 ? 1.979 -12.887 7.033 1.00 80.62 91 LEU A CA 1
ATOM 710 C C . LEU A 1 91 ? 2.543 -13.496 8.325 1.00 80.62 91 LEU A C 1
ATOM 712 O O . LEU A 1 91 ? 2.903 -14.682 8.367 1.00 80.62 91 LEU A O 1
ATOM 716 N N . PRO A 1 92 ? 2.617 -12.698 9.403 1.00 78.31 92 PRO A N 1
ATOM 717 C CA . PRO A 1 92 ? 2.818 -13.255 10.725 1.00 78.31 92 PRO A CA 1
ATOM 718 C C . PRO A 1 92 ? 1.681 -14.214 11.085 1.00 78.31 92 PRO A C 1
ATOM 720 O O . PRO A 1 92 ? 0.526 -13.904 10.792 1.00 78.31 92 PRO A O 1
ATOM 723 N N . PRO A 1 93 ? 1.975 -15.362 11.717 1.00 73.19 93 PRO A N 1
ATOM 724 C CA . PRO A 1 93 ? 0.927 -16.240 12.220 1.00 73.19 93 PRO A CA 1
ATOM 725 C C . PRO A 1 93 ? 0.080 -15.495 13.261 1.00 73.19 93 PRO A C 1
ATOM 727 O O . PRO A 1 93 ? 0.605 -14.723 14.067 1.00 73.19 93 PRO A O 1
ATOM 730 N N . ALA A 1 94 ? -1.232 -15.726 13.216 1.00 65.19 94 ALA A N 1
ATOM 731 C CA . ALA A 1 94 ? -2.198 -15.097 14.116 1.00 65.19 94 ALA A CA 1
ATOM 732 C C . ALA A 1 94 ? -2.139 -15.662 15.546 1.00 65.19 94 ALA A C 1
ATOM 7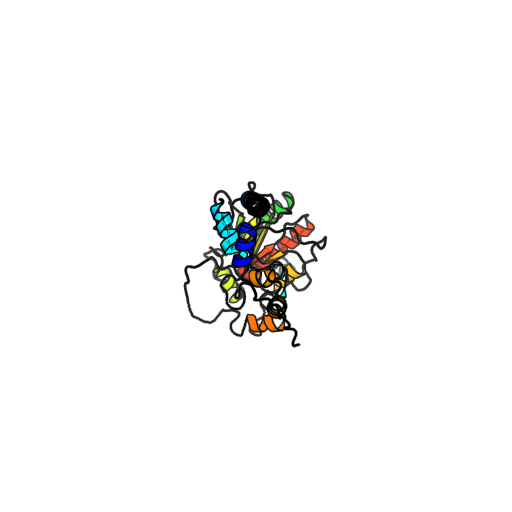34 O O . ALA A 1 94 ? -2.450 -14.949 16.497 1.00 65.19 94 ALA A O 1
ATOM 735 N N . ASP A 1 95 ? -1.709 -16.918 15.695 1.00 62.94 95 ASP A N 1
ATOM 736 C CA . ASP A 1 95 ? -1.525 -17.581 16.983 1.00 62.94 95 ASP A CA 1
ATOM 737 C C . ASP A 1 95 ? -0.074 -18.056 17.134 1.00 62.94 95 ASP A C 1
ATOM 739 O O . ASP A 1 95 ? 0.455 -18.816 16.322 1.00 62.94 95 ASP A O 1
ATOM 743 N N . LEU A 1 96 ? 0.582 -17.558 18.177 1.00 57.75 96 LEU A N 1
ATOM 744 C CA . LEU A 1 96 ? 1.967 -17.870 18.538 1.00 57.75 96 LEU A CA 1
ATOM 745 C C . LEU A 1 96 ? 2.072 -18.447 19.951 1.00 57.75 96 LEU A C 1
ATOM 747 O O . LEU A 1 96 ? 3.154 -18.448 20.542 1.00 57.75 96 LEU A O 1
ATOM 751 N N . GLY A 1 97 ? 0.950 -18.887 20.532 1.00 51.53 97 GLY A N 1
ATOM 752 C CA . GLY A 1 97 ? 0.915 -19.443 21.883 1.00 51.53 97 GLY A CA 1
ATOM 753 C C . GLY A 1 97 ? 1.239 -18.430 22.990 1.00 51.53 97 GLY A C 1
ATOM 754 O O . GLY A 1 97 ? 1.622 -18.831 24.086 1.00 51.53 97 GLY A O 1
ATOM 755 N N . ARG A 1 98 ? 1.132 -17.119 22.718 1.00 53.66 98 ARG A N 1
ATOM 756 C CA . ARG A 1 98 ? 1.350 -16.025 23.696 1.00 53.66 98 ARG A CA 1
ATOM 757 C C . ARG A 1 98 ? 0.193 -15.020 23.785 1.00 53.66 98 ARG A C 1
ATOM 759 O O . ARG A 1 98 ? 0.357 -13.961 24.384 1.00 53.66 98 ARG A O 1
ATOM 766 N N . GLY A 1 99 ? -0.958 -15.363 23.213 1.00 54.16 99 GLY A N 1
ATOM 767 C CA . GLY A 1 99 ? -2.146 -14.513 23.130 1.00 54.16 99 GLY A CA 1
ATOM 768 C C . GLY A 1 99 ? -2.697 -14.490 21.707 1.00 54.16 99 GLY A C 1
ATOM 769 O O . GLY A 1 99 ? -1.926 -14.522 20.749 1.00 54.16 99 GLY A O 1
ATOM 770 N N . HIS A 1 100 ? -4.022 -14.474 21.584 1.00 62.44 100 HIS A N 1
ATOM 771 C CA . HIS A 1 100 ? -4.710 -14.326 20.306 1.00 62.44 100 HIS A CA 1
ATOM 772 C C . HIS A 1 100 ? -4.822 -12.831 19.989 1.00 62.44 100 HIS A C 1
ATOM 774 O O . HIS A 1 100 ? -5.372 -12.074 20.791 1.00 62.44 100 HIS A O 1
ATOM 780 N N . GLU A 1 101 ? -4.279 -12.393 18.854 1.00 72.75 101 GLU A N 1
ATOM 781 C CA . GLU A 1 101 ? -4.556 -11.043 18.353 1.00 72.75 101 GLU A CA 1
ATOM 782 C C . GLU A 1 101 ? -6.031 -10.942 17.943 1.00 72.75 101 GLU A C 1
ATOM 784 O O . GLU A 1 101 ? -6.600 -11.936 17.487 1.00 72.75 101 GLU A O 1
ATOM 789 N N . PRO A 1 102 ? -6.679 -9.777 18.102 1.00 73.81 102 PRO A N 1
ATOM 790 C CA . PRO A 1 102 ? -8.099 -9.659 17.813 1.00 73.81 102 PRO A CA 1
ATOM 791 C C . PRO A 1 102 ? -8.359 -9.897 16.320 1.00 73.81 102 PRO A C 1
ATOM 793 O O . PRO A 1 102 ? -7.741 -9.266 15.465 1.00 73.81 102 PRO A O 1
ATOM 796 N N . ASN A 1 103 ? -9.286 -10.805 16.023 1.00 83.88 103 ASN A N 1
ATOM 797 C CA . ASN A 1 103 ? -9.868 -10.989 14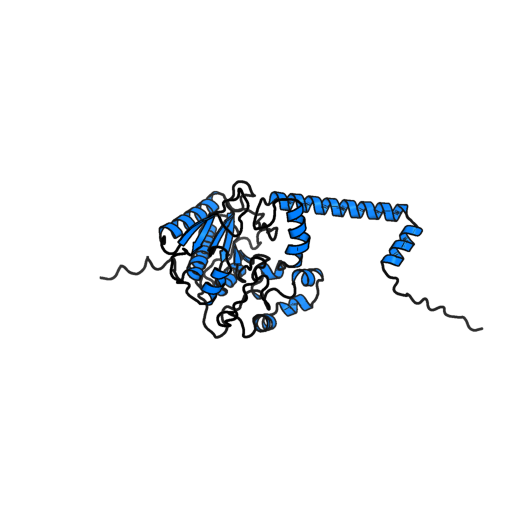.697 1.00 83.88 103 ASN A CA 1
ATOM 798 C C . ASN A 1 103 ? -11.185 -10.206 14.653 1.00 83.88 103 ASN A C 1
ATOM 800 O O . ASN A 1 103 ? -12.227 -10.708 15.082 1.00 83.88 103 ASN A O 1
ATOM 804 N N . LEU A 1 104 ? -11.110 -8.947 14.224 1.00 87.06 104 LEU A N 1
ATOM 805 C CA . LEU A 1 104 ? -12.240 -8.019 14.269 1.00 87.06 104 LEU A CA 1
ATOM 806 C C . LEU A 1 104 ? -13.178 -8.197 13.078 1.00 87.06 104 LEU A C 1
ATOM 808 O O . LEU A 1 104 ? -14.386 -8.028 13.230 1.00 87.06 104 LEU A O 1
ATOM 812 N N . LEU A 1 105 ? -12.645 -8.597 11.923 1.00 87.25 105 LEU A N 1
ATOM 813 C CA . LEU A 1 105 ? -13.464 -8.957 10.769 1.00 87.25 105 LEU A CA 1
ATOM 814 C C . LEU A 1 105 ? -14.242 -10.247 11.033 1.00 87.25 105 LEU A C 1
ATOM 816 O O . LEU A 1 105 ? -15.389 -10.365 10.616 1.00 87.25 105 LEU A O 1
ATOM 820 N N . GLY A 1 106 ? -13.657 -11.184 11.780 1.00 80.31 106 GLY A N 1
ATOM 821 C CA . GLY A 1 106 ? -14.200 -12.515 12.011 1.00 80.31 106 GLY A CA 1
ATOM 822 C C . GLY A 1 106 ? -13.966 -13.435 10.812 1.00 80.31 106 GLY A C 1
ATOM 823 O O . GLY A 1 106 ? -14.096 -13.040 9.653 1.00 80.31 106 GLY A O 1
ATOM 824 N N . GLU A 1 107 ? -13.632 -14.693 11.092 1.00 77.81 107 GLU A N 1
ATOM 825 C CA . GLU A 1 107 ? -13.318 -15.671 10.050 1.00 77.81 107 GLU A CA 1
ATOM 826 C C . GLU A 1 107 ? -14.502 -15.874 9.091 1.00 77.81 107 GLU A C 1
ATOM 828 O O . GLU A 1 107 ? -15.622 -16.163 9.516 1.00 77.81 107 GLU A O 1
ATOM 833 N N . GLY A 1 108 ? -14.260 -15.687 7.788 1.00 75.12 108 GLY A N 1
ATOM 834 C CA . GLY A 1 108 ? -15.263 -15.901 6.740 1.00 75.12 108 GLY A CA 1
ATOM 835 C C . GLY A 1 108 ? -16.423 -14.897 6.696 1.00 75.12 108 GLY A C 1
ATOM 836 O O . GLY A 1 108 ? -17.341 -15.088 5.900 1.00 75.12 108 GLY A O 1
ATOM 837 N N . LYS A 1 109 ? -16.408 -13.833 7.510 1.00 84.12 109 LYS A N 1
ATOM 838 C CA . LYS A 1 109 ? -17.464 -12.804 7.486 1.00 84.12 109 LYS A CA 1
ATOM 839 C C . LYS A 1 109 ? -17.274 -11.777 6.373 1.00 84.12 109 LYS A C 1
ATOM 841 O O . LYS A 1 109 ? -18.256 -11.228 5.879 1.00 84.12 109 LYS A O 1
ATOM 846 N N . LEU A 1 110 ? -16.029 -11.530 5.966 1.00 89.88 110 LEU A N 1
ATOM 847 C CA . LEU A 1 110 ? -15.735 -10.648 4.844 1.00 89.88 110 LEU A CA 1
ATOM 848 C C . LEU A 1 110 ? -16.076 -11.379 3.529 1.00 89.88 110 LEU A C 1
ATOM 850 O O . LEU A 1 110 ? -15.504 -12.442 3.263 1.00 89.88 110 LEU A O 1
ATOM 854 N N . PRO A 1 111 ? -16.987 -10.850 2.690 1.00 92.00 111 PRO A N 1
ATOM 855 C CA . PRO A 1 111 ? -17.367 -11.513 1.447 1.00 92.00 111 PRO A CA 1
ATOM 856 C C . PRO A 1 111 ? -16.178 -11.585 0.489 1.00 92.00 111 PRO A C 1
ATOM 858 O O . PRO A 1 111 ? -15.335 -10.694 0.465 1.00 92.00 111 PRO A O 1
ATOM 861 N N . VAL A 1 112 ? -16.115 -12.614 -0.354 1.00 93.81 112 VAL A N 1
ATOM 862 C CA . VAL A 1 112 ? -15.074 -12.700 -1.390 1.00 93.81 112 VAL A CA 1
ATOM 863 C C . VAL A 1 112 ? -15.277 -11.588 -2.422 1.00 93.81 112 VAL A C 1
ATOM 865 O O . VAL A 1 112 ? -16.383 -11.399 -2.938 1.00 93.81 112 VAL A O 1
ATOM 868 N N . ARG A 1 113 ? -14.206 -10.859 -2.759 1.00 93.38 113 ARG A N 1
ATOM 869 C CA . ARG A 1 113 ? -14.260 -9.768 -3.737 1.00 93.38 113 ARG A CA 1
ATOM 870 C C . ARG A 1 113 ? -14.643 -10.293 -5.122 1.00 93.38 113 ARG A C 1
ATOM 872 O O . ARG A 1 113 ? -14.059 -11.248 -5.641 1.00 93.38 113 ARG A O 1
ATOM 879 N N . ARG A 1 114 ? -15.619 -9.639 -5.761 1.00 90.75 114 ARG A N 1
ATOM 880 C CA . ARG A 1 114 ? -16.191 -10.095 -7.039 1.00 90.75 114 ARG A CA 1
ATOM 881 C C . ARG A 1 114 ? -15.185 -10.046 -8.193 1.00 90.75 114 ARG A C 1
ATOM 883 O O . ARG A 1 114 ? -14.336 -9.159 -8.266 1.00 90.75 114 ARG A O 1
ATOM 890 N N . GLY A 1 115 ? -15.347 -10.945 -9.162 1.00 81.88 115 GLY A N 1
ATOM 891 C CA . GLY A 1 115 ? -14.601 -10.929 -10.427 1.00 81.88 115 GLY A CA 1
ATOM 892 C C . GLY A 1 115 ? -13.244 -11.636 -10.404 1.00 81.88 115 GLY A C 1
ATOM 893 O O . GLY A 1 115 ? -12.614 -11.718 -11.453 1.00 81.88 115 GLY A O 1
ATOM 894 N N . GLY A 1 116 ? -12.796 -12.158 -9.255 1.00 75.06 116 GLY A N 1
ATOM 895 C CA . GLY A 1 116 ? -11.661 -13.087 -9.107 1.00 75.06 116 GLY A CA 1
ATOM 896 C C . GLY A 1 116 ? -10.262 -12.533 -9.424 1.00 75.06 116 GLY A C 1
ATOM 897 O O . GLY A 1 116 ? -9.274 -12.989 -8.852 1.00 75.06 116 GLY A O 1
ATOM 898 N N . ARG A 1 117 ? -10.149 -11.529 -10.300 1.00 86.00 117 ARG A N 1
ATOM 899 C CA . ARG A 1 117 ? -8.889 -10.891 -10.683 1.00 86.00 117 ARG A CA 1
ATOM 900 C C . ARG A 1 117 ? -8.597 -9.706 -9.765 1.00 86.00 117 ARG A C 1
ATOM 902 O O . ARG A 1 117 ? -9.392 -8.775 -9.659 1.00 86.00 117 ARG A O 1
ATOM 909 N N . ARG A 1 118 ? -7.420 -9.726 -9.136 1.00 90.19 118 ARG A N 1
ATOM 910 C CA . ARG A 1 118 ? -6.866 -8.577 -8.402 1.00 90.19 118 ARG A CA 1
ATOM 911 C C . ARG A 1 118 ? -6.550 -7.430 -9.372 1.00 90.19 118 ARG A C 1
ATOM 913 O O . ARG A 1 118 ? -6.108 -7.713 -10.491 1.00 90.19 118 ARG A O 1
ATOM 920 N N . PRO A 1 119 ? -6.735 -6.165 -8.965 1.00 90.75 119 PRO A N 1
ATOM 921 C CA . PRO A 1 119 ? -6.431 -5.032 -9.817 1.00 90.75 119 PRO A CA 1
ATOM 922 C C . PRO A 1 119 ? -4.924 -4.923 -10.062 1.00 90.75 119 PRO A C 1
ATOM 924 O O . PRO A 1 119 ? -4.082 -5.511 -9.368 1.00 90.75 119 PRO A O 1
ATOM 927 N N . ARG A 1 120 ? -4.568 -4.175 -11.102 1.00 90.38 120 ARG A N 1
ATOM 928 C CA . ARG A 1 120 ? -3.170 -3.933 -11.443 1.00 90.38 120 ARG A CA 1
ATOM 929 C C . ARG A 1 120 ? -2.577 -2.879 -10.525 1.00 90.38 120 ARG A C 1
ATOM 931 O O . ARG A 1 120 ? -2.910 -1.709 -10.620 1.00 90.38 120 ARG A O 1
ATOM 938 N N . ILE A 1 121 ? -1.645 -3.313 -9.693 1.00 89.94 121 ILE A N 1
ATOM 939 C CA . ILE A 1 121 ? -0.847 -2.449 -8.831 1.00 89.94 121 ILE A CA 1
ATOM 940 C C . ILE A 1 121 ? 0.507 -2.157 -9.479 1.00 89.94 121 ILE A C 1
ATOM 942 O O . ILE A 1 121 ? 1.097 -3.047 -10.107 1.00 89.94 121 ILE A O 1
ATOM 946 N N . LYS A 1 122 ? 0.999 -0.924 -9.339 1.00 88.88 122 LYS A N 1
ATOM 947 C CA . LYS A 1 122 ? 2.308 -0.487 -9.828 1.00 88.88 122 LYS A CA 1
ATOM 948 C C . LYS A 1 122 ? 3.025 0.354 -8.775 1.00 88.88 122 LYS A C 1
ATOM 950 O O . LYS A 1 122 ? 2.421 1.138 -8.052 1.00 88.88 122 LYS A O 1
ATOM 955 N N . GLY A 1 123 ? 4.346 0.210 -8.763 1.00 86.62 123 GLY A N 1
ATOM 956 C CA . GLY A 1 123 ? 5.229 0.996 -7.917 1.00 86.62 123 GLY A CA 1
ATOM 957 C C . GLY A 1 123 ? 5.490 0.346 -6.561 1.00 86.62 123 GLY A C 1
ATOM 958 O O . GLY A 1 123 ? 4.950 -0.702 -6.227 1.00 86.62 123 GLY A O 1
ATOM 959 N N . VAL A 1 124 ? 6.414 0.951 -5.828 1.00 88.31 124 VAL A N 1
ATOM 960 C CA . VAL A 1 124 ? 6.785 0.580 -4.451 1.00 88.31 124 VAL A CA 1
ATOM 961 C C . VAL A 1 124 ? 6.627 1.824 -3.596 1.00 88.31 124 VAL A C 1
ATOM 963 O O . VAL A 1 124 ? 6.029 1.766 -2.536 1.00 88.31 124 VAL A O 1
ATOM 966 N N . VAL A 1 125 ? 7.159 2.939 -4.102 1.00 87.50 125 VAL A N 1
ATOM 967 C CA . VAL A 1 125 ? 6.910 4.312 -3.669 1.00 87.50 125 VAL A CA 1
ATOM 968 C C . VAL A 1 125 ? 7.025 5.183 -4.935 1.00 87.50 125 VAL A C 1
ATOM 970 O O . VAL A 1 125 ? 8.098 5.151 -5.541 1.00 87.50 125 VAL A O 1
ATOM 973 N N . PRO A 1 126 ? 5.975 5.889 -5.390 1.00 86.88 126 PRO A N 1
ATOM 974 C CA . PRO A 1 126 ? 4.583 5.752 -4.951 1.00 86.88 126 PRO A CA 1
ATOM 975 C C . PRO A 1 126 ? 4.054 4.331 -5.208 1.00 86.88 126 PRO A C 1
ATOM 977 O O . PRO A 1 126 ? 4.557 3.617 -6.082 1.00 86.88 126 PRO A O 1
ATOM 980 N N . HIS A 1 127 ? 3.057 3.909 -4.436 1.00 89.38 127 HIS A N 1
ATOM 981 C CA . HIS A 1 127 ? 2.388 2.620 -4.594 1.00 89.38 127 HIS A CA 1
ATOM 982 C C . HIS A 1 127 ? 0.935 2.864 -5.005 1.00 89.38 127 HIS A C 1
ATOM 984 O O . HIS A 1 127 ? 0.168 3.436 -4.241 1.00 89.38 127 HIS A O 1
ATOM 990 N N . ARG A 1 128 ? 0.580 2.495 -6.240 1.00 88.81 128 ARG A N 1
ATOM 991 C CA . ARG A 1 128 ? -0.672 2.914 -6.886 1.00 88.81 128 ARG A CA 1
ATOM 992 C C . ARG A 1 128 ? -1.437 1.733 -7.485 1.00 88.81 128 ARG A C 1
ATOM 994 O O . ARG A 1 128 ? -0.846 0.817 -8.067 1.00 88.81 128 ARG A O 1
ATOM 1001 N N . CYS A 1 129 ? -2.757 1.772 -7.386 1.00 89.06 129 CYS A N 1
ATOM 1002 C CA . CYS A 1 129 ? -3.711 0.936 -8.091 1.00 89.06 129 CYS A CA 1
ATOM 1003 C C . CYS A 1 129 ? -4.109 1.572 -9.432 1.00 89.06 129 CYS A C 1
ATOM 1005 O O . CYS A 1 129 ? -4.827 2.558 -9.501 1.00 89.06 129 CYS A O 1
ATOM 1007 N N . LEU A 1 130 ? -3.705 0.944 -10.536 1.00 86.25 130 LEU A N 1
ATOM 1008 C CA . LEU A 1 130 ? -3.997 1.413 -11.896 1.00 86.25 130 LEU A CA 1
ATOM 1009 C C . LEU A 1 130 ? -5.454 1.188 -12.331 1.00 86.25 130 LEU A C 1
ATOM 1011 O O . LEU A 1 130 ? -5.847 1.620 -13.411 1.00 86.25 130 LEU A O 1
ATOM 1015 N N . GLU A 1 131 ? -6.230 0.443 -11.546 1.00 83.56 131 GLU A N 1
ATOM 1016 C CA . GLU A 1 131 ? -7.647 0.182 -11.795 1.00 83.56 131 GLU A CA 1
ATOM 1017 C C . GLU A 1 131 ? -8.439 0.855 -10.669 1.00 83.56 131 GLU A C 1
ATOM 1019 O O . GLU A 1 131 ? -8.546 0.297 -9.576 1.00 83.56 131 GLU A O 1
ATOM 1024 N N . GLY A 1 132 ? -8.896 2.084 -10.922 1.00 70.25 132 GLY A N 1
ATOM 1025 C CA . GLY A 1 132 ? -9.522 2.949 -9.924 1.00 70.25 132 GLY A CA 1
ATOM 1026 C C . GLY A 1 132 ? -10.960 2.577 -9.559 1.00 70.25 132 GLY A C 1
ATOM 1027 O O . GLY A 1 132 ? -11.632 1.813 -10.259 1.00 70.25 132 GLY A O 1
ATOM 1028 N N . GLY A 1 133 ? -11.413 3.118 -8.428 1.00 70.31 133 GLY A N 1
ATOM 1029 C CA . GLY A 1 133 ? -12.818 3.114 -8.015 1.00 70.31 133 GLY A CA 1
ATOM 1030 C C . GLY A 1 133 ? -13.629 4.233 -8.671 1.00 70.31 133 GLY A C 1
ATOM 1031 O O . GLY A 1 133 ? -13.117 5.021 -9.460 1.00 70.31 133 GLY A O 1
ATOM 1032 N N . ASN A 1 134 ? -14.911 4.317 -8.325 1.00 81.81 134 ASN A N 1
ATOM 1033 C CA . ASN A 1 134 ? -15.750 5.461 -8.681 1.00 81.81 134 ASN A CA 1
ATOM 1034 C C . ASN A 1 134 ? -15.472 6.618 -7.694 1.00 81.81 134 ASN A C 1
ATOM 1036 O O . ASN A 1 134 ? -15.246 6.383 -6.506 1.00 81.81 134 ASN A O 1
ATOM 1040 N N . ASN A 1 135 ? -15.518 7.873 -8.151 1.00 86.38 135 ASN A N 1
ATOM 1041 C CA . ASN A 1 135 ? -15.424 9.037 -7.264 1.00 86.38 135 ASN A CA 1
ATOM 1042 C C . ASN A 1 135 ? -16.500 8.971 -6.161 1.00 86.38 135 ASN A C 1
ATOM 1044 O O . ASN A 1 135 ? -16.211 9.212 -4.994 1.00 86.38 135 ASN A O 1
ATOM 1048 N N . GLU A 1 136 ? -17.712 8.513 -6.485 1.00 89.88 136 GLU A N 1
ATOM 1049 C CA . GLU A 1 136 ? -18.785 8.334 -5.498 1.00 89.88 136 GLU A CA 1
ATOM 1050 C C . GLU A 1 136 ? -18.397 7.362 -4.371 1.00 89.88 136 GLU A C 1
ATOM 1052 O O . GLU A 1 136 ? -18.572 7.671 -3.192 1.00 89.88 136 GLU A O 1
ATOM 1057 N N . THR A 1 137 ? -17.824 6.198 -4.700 1.00 90.75 137 THR A N 1
ATOM 1058 C CA . THR A 1 137 ? -17.419 5.208 -3.688 1.00 90.75 137 THR A CA 1
ATOM 1059 C C . THR A 1 137 ? -16.261 5.719 -2.841 1.00 90.75 137 THR A C 1
ATOM 1061 O O . THR A 1 137 ? -16.246 5.510 -1.627 1.00 90.75 137 THR A O 1
ATOM 1064 N N . ARG A 1 138 ? -15.333 6.459 -3.454 1.00 90.38 138 ARG A N 1
ATOM 1065 C CA . ARG A 1 138 ? -14.252 7.156 -2.753 1.00 90.38 138 ARG A CA 1
ATOM 1066 C C . ARG A 1 138 ? -14.792 8.185 -1.759 1.00 90.38 138 ARG A C 1
ATOM 1068 O O . ARG A 1 138 ? -14.387 8.163 -0.599 1.00 90.38 138 ARG A O 1
ATOM 1075 N N . GLN A 1 139 ? -15.738 9.030 -2.167 1.00 91.56 139 GLN A N 1
ATOM 1076 C CA . GLN A 1 139 ? -16.357 10.017 -1.275 1.00 91.56 139 GLN A CA 1
ATOM 1077 C C . GLN A 1 139 ? -17.106 9.362 -0.112 1.00 91.56 139 GLN A C 1
ATOM 1079 O O . GLN A 1 139 ? -17.049 9.861 1.011 1.00 91.56 139 GLN A O 1
ATOM 1084 N N . LEU A 1 140 ? -17.753 8.213 -0.333 1.00 94.19 140 LEU A N 1
ATOM 1085 C CA . LEU A 1 140 ? -18.393 7.454 0.746 1.00 94.19 140 LEU A CA 1
ATOM 1086 C C . LEU A 1 140 ? -17.382 6.927 1.775 1.00 94.19 140 LEU A C 1
ATOM 1088 O O . LEU A 1 140 ? -17.675 6.929 2.972 1.00 94.19 140 LEU A O 1
ATOM 1092 N N . ILE A 1 141 ? -16.197 6.497 1.333 1.00 94.38 141 ILE A N 1
ATOM 1093 C CA . ILE A 1 141 ? -15.110 6.071 2.227 1.00 94.38 141 ILE A CA 1
ATOM 1094 C C . ILE A 1 141 ? -14.549 7.276 2.994 1.00 94.38 141 ILE A C 1
ATOM 1096 O O . ILE A 1 141 ? -14.410 7.205 4.213 1.00 94.38 141 ILE A O 1
ATOM 1100 N N . LEU A 1 142 ? -14.292 8.402 2.319 1.00 93.56 142 LEU A N 1
ATOM 1101 C CA . LEU A 1 142 ? -13.831 9.637 2.968 1.00 93.56 142 LEU A CA 1
ATOM 1102 C C . LEU A 1 142 ? -14.836 10.136 4.013 1.00 93.56 142 LEU A C 1
ATOM 1104 O O . LEU A 1 142 ? -14.469 10.396 5.158 1.00 93.56 142 LEU A O 1
ATOM 1108 N N . THR A 1 143 ? -16.119 10.184 3.655 1.00 95.12 143 THR A N 1
ATOM 1109 C CA . THR A 1 143 ? -17.210 10.542 4.575 1.00 95.12 143 THR A CA 1
ATOM 1110 C C . THR A 1 143 ? -17.230 9.623 5.793 1.00 95.12 143 THR A C 1
ATOM 1112 O O . THR A 1 143 ? -17.432 10.085 6.915 1.00 95.12 143 THR A O 1
ATOM 1115 N N . HIS A 1 144 ? -16.973 8.327 5.605 1.00 95.62 144 HIS A N 1
ATOM 1116 C CA . HIS A 1 144 ? -16.889 7.383 6.712 1.00 95.62 144 HIS A CA 1
ATOM 1117 C C . HIS A 1 144 ? -15.680 7.647 7.625 1.00 95.62 144 HIS A C 1
ATOM 1119 O O . HIS A 1 144 ? -15.834 7.611 8.843 1.00 95.62 144 HIS A O 1
ATOM 1125 N N . LEU A 1 145 ? -14.510 8.005 7.084 1.00 94.56 145 LEU A N 1
ATOM 1126 C CA . LEU A 1 145 ? -13.364 8.416 7.907 1.00 94.56 145 LEU A CA 1
ATOM 1127 C C . LEU A 1 145 ? -13.667 9.674 8.736 1.00 94.56 145 LEU A C 1
ATOM 1129 O O . LEU A 1 145 ? -13.360 9.712 9.930 1.00 94.56 145 LEU A O 1
ATOM 1133 N N . HIS A 1 146 ? -14.322 10.673 8.132 1.00 94.50 146 HIS A N 1
ATOM 1134 C CA . HIS A 1 146 ? -14.830 11.856 8.842 1.00 94.50 146 HIS A CA 1
ATOM 1135 C C . HIS A 1 146 ? -15.801 11.480 9.953 1.00 94.50 146 HIS A C 1
ATOM 1137 O O . HIS A 1 146 ? -15.678 11.972 11.075 1.00 94.50 146 HIS A O 1
ATOM 1143 N N . HIS A 1 147 ? -16.726 10.569 9.669 1.00 94.94 147 HIS A N 1
ATOM 1144 C CA . HIS A 1 147 ? -17.670 10.074 10.656 1.00 94.94 147 HIS A CA 1
ATOM 1145 C C . HIS A 1 147 ? -16.966 9.404 11.847 1.00 94.94 147 HIS A C 1
ATOM 1147 O O . HIS A 1 147 ? -17.233 9.783 12.985 1.00 94.94 147 HIS A O 1
ATOM 1153 N N . LEU A 1 148 ? -16.015 8.494 11.605 1.00 93.62 148 LEU A N 1
ATOM 1154 C CA . LEU A 1 148 ? -15.246 7.826 12.664 1.00 93.62 148 LEU A CA 1
ATOM 1155 C C . LEU A 1 148 ? -14.484 8.825 13.545 1.00 93.62 148 LEU A C 1
ATOM 1157 O O . LEU A 1 148 ? -14.521 8.729 14.773 1.00 93.62 148 LEU A O 1
ATOM 1161 N N . SER A 1 149 ? -13.829 9.817 12.936 1.00 93.44 149 SER A N 1
ATOM 1162 C CA . SER A 1 149 ? -13.111 10.853 13.685 1.00 93.44 149 SER A CA 1
ATOM 1163 C C . SER A 1 149 ? -14.044 11.736 14.515 1.00 93.44 149 SER A C 1
ATOM 1165 O O . SER A 1 149 ? -13.666 12.142 15.612 1.00 93.44 149 SER A O 1
ATOM 1167 N N . ASN A 1 150 ? -15.248 12.028 14.016 1.00 93.69 150 ASN A N 1
ATOM 1168 C CA . ASN A 1 150 ? -16.241 12.837 14.725 1.00 93.69 150 ASN A CA 1
ATOM 1169 C C . ASN A 1 150 ? -16.907 12.072 15.874 1.00 93.69 150 ASN A C 1
ATOM 1171 O O . ASN A 1 150 ? -17.241 12.676 16.890 1.00 93.69 150 ASN A O 1
ATOM 1175 N N . LEU A 1 151 ? -17.091 10.756 15.733 1.00 91.81 151 LEU A N 1
ATOM 1176 C CA . LEU A 1 151 ? -17.607 9.904 16.805 1.00 91.81 151 LEU A CA 1
ATOM 1177 C C . LEU A 1 151 ? -16.600 9.737 17.951 1.00 91.81 151 LEU A C 1
ATOM 1179 O O . LEU A 1 151 ? -17.000 9.634 19.111 1.00 91.81 151 LEU A O 1
ATOM 1183 N N . HIS A 1 152 ? -15.298 9.728 17.644 1.00 90.25 152 HIS A N 1
ATOM 1184 C CA . HIS A 1 152 ? -14.239 9.465 18.624 1.00 90.25 152 HIS A CA 1
ATOM 1185 C C . HIS A 1 152 ? -13.124 10.523 18.609 1.00 90.25 152 HIS A C 1
ATOM 1187 O O . HIS A 1 152 ? -11.954 10.174 18.432 1.00 90.25 152 HIS A O 1
ATOM 1193 N N . PRO A 1 153 ? -13.433 11.808 18.866 1.00 90.88 153 PRO A N 1
ATOM 1194 C CA . PRO A 1 153 ? -12.469 12.905 18.732 1.00 90.88 153 PRO A CA 1
ATOM 1195 C C . PRO A 1 153 ? -11.304 12.828 19.729 1.00 90.88 153 PRO A C 1
ATOM 1197 O O . PRO A 1 153 ? -10.253 13.420 19.511 1.00 90.88 153 PRO A O 1
ATOM 1200 N N . THR A 1 154 ? -11.468 12.096 20.835 1.00 89.75 154 THR A N 1
ATOM 1201 C CA . THR A 1 154 ? -10.416 11.899 21.842 1.00 89.75 154 THR A CA 1
ATOM 1202 C C . THR A 1 154 ? -9.431 10.790 21.478 1.00 89.75 154 THR A C 1
ATOM 1204 O O . THR A 1 154 ? -8.345 10.757 22.049 1.00 89.75 154 THR A O 1
ATOM 1207 N N . ILE A 1 155 ? -9.798 9.890 20.557 1.00 90.38 155 ILE A N 1
ATOM 1208 C CA . ILE A 1 155 ? -9.035 8.684 20.186 1.00 90.38 155 ILE A CA 1
ATOM 1209 C C . ILE A 1 155 ? -8.512 8.781 18.753 1.00 90.38 155 ILE A C 1
ATOM 1211 O O . ILE A 1 155 ? -7.425 8.283 18.461 1.00 90.38 155 ILE A O 1
ATOM 1215 N N . LEU A 1 156 ? -9.260 9.431 17.863 1.00 93.44 156 LEU A N 1
ATOM 1216 C CA . LEU A 1 156 ? -8.968 9.536 16.442 1.00 93.44 156 LEU A CA 1
ATOM 1217 C C . LEU A 1 156 ? -8.753 10.989 16.028 1.00 93.44 156 LEU A C 1
ATOM 1219 O O . LEU A 1 156 ? -9.327 11.920 16.588 1.00 93.44 156 LEU A O 1
ATOM 1223 N N . THR A 1 157 ? -7.909 11.187 15.024 1.00 93.88 157 THR A N 1
ATOM 1224 C CA . THR A 1 157 ? -7.681 12.497 14.410 1.00 93.88 157 THR A CA 1
ATOM 1225 C C . THR A 1 157 ? -7.538 12.334 12.913 1.00 93.88 157 THR A C 1
ATOM 1227 O O . THR A 1 157 ? -6.808 11.455 12.459 1.00 93.88 157 THR A O 1
ATOM 1230 N N . LEU A 1 158 ? -8.185 13.205 12.147 1.00 93.81 158 LEU A N 1
ATOM 1231 C CA . LEU A 1 158 ? -7.955 13.315 10.712 1.00 93.81 158 LEU A CA 1
ATOM 1232 C C . LEU A 1 158 ? -6.887 14.350 10.386 1.00 93.81 158 LEU A C 1
ATOM 1234 O O . LEU A 1 158 ? -6.760 15.380 11.047 1.00 93.81 158 LEU A O 1
ATOM 1238 N N . GLY A 1 159 ? -6.132 14.085 9.328 1.00 90.81 159 GLY A N 1
ATOM 1239 C CA . GLY A 1 159 ? -5.182 15.034 8.769 1.00 90.81 159 GLY A CA 1
ATOM 1240 C C . GLY A 1 159 ? -4.546 14.509 7.490 1.00 90.81 159 GLY A C 1
ATOM 1241 O O . GLY A 1 159 ? -4.924 13.460 6.982 1.00 90.81 159 GLY A O 1
ATOM 1242 N N . SER A 1 160 ? -3.542 15.222 6.979 1.00 89.81 160 SER A N 1
ATOM 1243 C CA . SER A 1 160 ? -2.796 14.764 5.802 1.00 89.81 160 SER A CA 1
ATOM 1244 C C . SER A 1 160 ? -1.822 13.637 6.151 1.00 89.81 160 SER A C 1
ATOM 1246 O O . SER A 1 160 ? -1.046 13.776 7.111 1.00 89.81 160 SER A O 1
ATOM 1248 N N . SER A 1 161 ? -1.809 12.583 5.327 1.00 89.31 161 SER A N 1
ATOM 1249 C CA . SER A 1 161 ? -0.891 11.443 5.437 1.00 89.31 161 SER A CA 1
ATOM 1250 C C . SER A 1 161 ? 0.560 11.901 5.587 1.00 89.31 161 SER A C 1
ATOM 1252 O O . SER A 1 161 ? 1.045 12.815 4.912 1.00 89.31 161 SER A O 1
ATOM 1254 N N . LYS A 1 162 ? 1.272 11.261 6.514 1.00 87.62 162 LYS A N 1
ATOM 1255 C CA . LYS A 1 162 ? 2.718 11.410 6.696 1.00 87.62 162 LYS A CA 1
ATOM 1256 C C . LYS A 1 162 ? 3.490 10.373 5.892 1.00 87.62 162 LYS A C 1
ATOM 1258 O O . LYS A 1 162 ? 4.662 10.611 5.609 1.00 87.62 162 LYS A O 1
ATOM 1263 N N . LEU A 1 163 ? 2.857 9.247 5.563 1.00 84.50 163 LEU A N 1
ATOM 1264 C CA . LEU A 1 163 ? 3.447 8.182 4.756 1.00 84.50 163 LEU A CA 1
ATOM 1265 C C . LEU A 1 163 ? 3.530 8.553 3.286 1.00 84.50 163 LEU A C 1
ATOM 1267 O O . LEU A 1 163 ? 4.545 8.255 2.680 1.00 84.50 163 LEU A O 1
ATOM 1271 N N . GLU A 1 164 ? 2.533 9.256 2.756 1.00 80.38 164 GLU A N 1
ATOM 1272 C CA . GLU A 1 164 ? 2.461 9.695 1.355 1.00 80.38 164 GLU A CA 1
ATOM 1273 C C . GLU A 1 164 ? 2.769 11.196 1.195 1.00 80.38 164 GLU A C 1
ATOM 1275 O O . GLU A 1 164 ? 2.289 11.868 0.283 1.00 80.38 164 GLU A O 1
ATOM 1280 N N . ARG A 1 165 ? 3.568 11.759 2.112 1.00 70.81 165 ARG A N 1
ATOM 1281 C CA . ARG A 1 165 ? 3.813 13.203 2.178 1.00 70.81 165 ARG A CA 1
ATOM 1282 C C . ARG A 1 165 ? 4.720 13.676 1.045 1.00 70.81 165 ARG A C 1
ATOM 1284 O O . ARG A 1 165 ? 5.931 13.788 1.216 1.00 70.81 165 ARG A O 1
ATOM 1291 N N . SER A 1 166 ? 4.115 14.067 -0.064 1.00 63.75 166 SER A N 1
ATOM 1292 C CA . SER A 1 166 ? 4.783 14.813 -1.124 1.00 63.75 166 SER A CA 1
ATOM 1293 C C . SER A 1 166 ? 3.910 15.999 -1.535 1.00 63.75 166 SER A C 1
ATOM 1295 O O . SER A 1 166 ? 2.796 15.774 -1.996 1.00 63.75 166 SER A O 1
ATOM 1297 N N . PRO A 1 167 ? 4.361 17.257 -1.364 1.00 56.38 167 PRO A N 1
ATOM 1298 C CA . PRO A 1 167 ? 3.604 18.423 -1.818 1.00 56.38 167 PRO A CA 1
ATOM 1299 C C . PRO A 1 167 ? 3.302 18.315 -3.323 1.00 56.38 167 PRO A C 1
ATOM 1301 O O . PRO A 1 167 ? 4.218 17.946 -4.063 1.00 56.38 167 PRO A O 1
ATOM 1304 N N . PRO A 1 168 ? 2.083 18.636 -3.795 1.00 54.94 168 PRO A N 1
ATOM 1305 C CA . PRO A 1 168 ? 0.911 19.166 -3.079 1.00 54.94 168 PRO A CA 1
ATOM 1306 C C . PRO A 1 168 ? -0.081 18.092 -2.571 1.00 54.94 168 PRO A C 1
ATOM 1308 O O . PRO A 1 168 ? -1.191 18.424 -2.172 1.00 54.94 168 PRO A O 1
ATOM 1311 N N . SER A 1 169 ? 0.282 16.807 -2.576 1.00 58.97 169 SER A N 1
ATOM 1312 C CA . SER A 1 169 ? -0.610 15.716 -2.165 1.00 58.97 169 SER A CA 1
ATOM 1313 C C . SER A 1 169 ? -0.966 15.799 -0.673 1.00 58.97 169 SER A C 1
ATOM 1315 O O . SER A 1 169 ? -0.104 15.706 0.207 1.00 58.97 169 SER A O 1
ATOM 1317 N N . HIS A 1 170 ? -2.259 15.979 -0.393 1.00 67.62 170 HIS A N 1
ATOM 1318 C CA . HIS A 1 170 ? -2.843 16.101 0.945 1.00 67.62 170 HIS A CA 1
ATOM 1319 C C . HIS A 1 170 ? -3.756 14.916 1.267 1.00 67.62 170 HIS A C 1
ATOM 1321 O O . HIS A 1 170 ? -4.874 15.117 1.734 1.00 67.62 170 HIS A O 1
ATOM 1327 N N . LEU A 1 171 ? -3.275 13.691 1.034 1.00 84.00 171 LEU A N 1
ATOM 1328 C CA . LEU A 1 171 ? -4.092 12.491 1.215 1.00 84.00 171 LEU A CA 1
ATOM 1329 C C . LEU A 1 171 ? -4.747 12.440 2.593 1.00 84.00 171 LEU A C 1
ATOM 1331 O O . LEU A 1 171 ? -4.054 12.586 3.608 1.00 84.00 171 LEU A O 1
ATOM 1335 N N . ASN A 1 172 ? -6.058 12.208 2.629 1.00 89.88 172 ASN A N 1
ATOM 1336 C CA . ASN A 1 172 ? -6.783 12.103 3.888 1.00 89.88 172 ASN A CA 1
ATOM 1337 C C . ASN A 1 172 ? -6.361 10.841 4.645 1.00 89.88 172 ASN A C 1
ATOM 1339 O O . ASN A 1 172 ? -6.424 9.722 4.132 1.00 89.88 172 ASN A O 1
ATOM 1343 N N . ALA A 1 173 ? -5.934 11.036 5.889 1.00 92.56 173 ALA A N 1
ATOM 1344 C CA . ALA A 1 173 ? -5.423 9.991 6.753 1.00 92.56 173 ALA A CA 1
ATOM 1345 C C . ALA A 1 173 ? -6.025 10.078 8.152 1.00 92.56 173 ALA A C 1
ATOM 1347 O O . ALA A 1 173 ? -6.225 11.163 8.704 1.00 92.56 173 ALA A O 1
ATOM 1348 N N . LEU A 1 174 ? -6.271 8.907 8.729 1.00 94.38 174 LEU A N 1
ATOM 1349 C CA . LEU A 1 174 ? -6.740 8.727 10.089 1.00 94.38 174 LEU A CA 1
ATOM 1350 C C . LEU A 1 174 ? -5.561 8.341 10.983 1.00 94.38 174 LEU A C 1
ATOM 1352 O O . LEU A 1 174 ? -4.807 7.414 10.685 1.00 94.38 174 LEU A O 1
ATOM 1356 N N . PHE A 1 175 ? -5.418 9.038 12.102 1.00 94.00 175 PHE A N 1
ATOM 1357 C CA . PHE A 1 175 ? -4.345 8.857 13.072 1.00 94.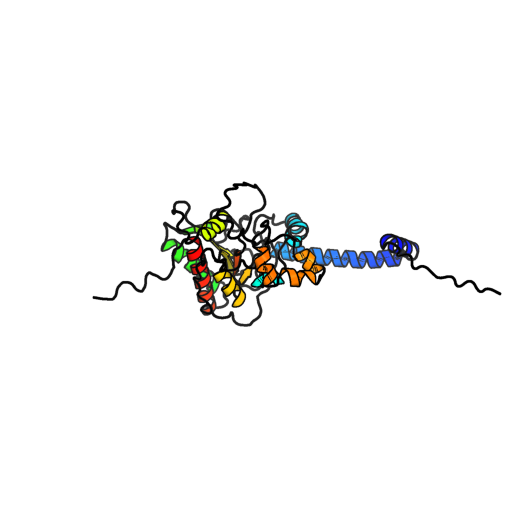00 175 PHE A CA 1
ATOM 1358 C C . PHE A 1 175 ? -4.915 8.479 14.435 1.00 94.00 175 PHE A C 1
ATOM 1360 O O . PHE A 1 175 ? -6.001 8.923 14.812 1.00 94.00 175 PHE A O 1
ATOM 1367 N N . HIS A 1 176 ? -4.141 7.722 15.212 1.00 92.06 176 HIS A N 1
ATOM 1368 C CA . HIS A 1 176 ? -4.386 7.609 16.647 1.00 92.06 176 HIS A CA 1
ATOM 1369 C C . HIS A 1 176 ? -4.030 8.939 17.319 1.00 92.06 176 HIS A C 1
ATOM 1371 O O . HIS A 1 176 ? -2.891 9.406 17.214 1.00 92.06 176 HIS A O 1
ATOM 1377 N N . HIS A 1 177 ? -4.981 9.527 18.043 1.00 88.00 177 HIS A N 1
ATOM 1378 C CA . HIS A 1 177 ? -4.834 10.833 18.676 1.00 88.00 177 HIS A CA 1
ATOM 1379 C C . HIS A 1 177 ? -3.598 10.838 19.603 1.00 88.00 177 HIS A C 1
ATOM 1381 O O . HIS A 1 177 ? -3.432 9.910 20.405 1.00 88.00 177 HIS A O 1
ATOM 1387 N N . PRO A 1 178 ? -2.702 11.843 19.528 1.00 80.56 178 PRO A N 1
ATOM 1388 C CA . PRO A 1 178 ? -1.464 11.857 20.314 1.00 80.56 178 PRO A CA 1
ATOM 1389 C C . PRO A 1 178 ? -1.676 11.905 21.831 1.00 80.56 178 PRO A C 1
ATOM 1391 O O . PRO A 1 178 ? -0.852 11.381 22.575 1.00 80.56 178 PRO A O 1
ATOM 1394 N N . SER A 1 179 ? -2.762 12.540 22.284 1.00 80.31 179 SER A N 1
ATOM 1395 C CA . SER A 1 179 ? -3.119 12.627 23.709 1.00 80.31 179 SER A CA 1
ATOM 1396 C C . SER A 1 179 ? -3.968 11.459 24.211 1.00 80.31 179 SER A C 1
ATOM 1398 O O . SER A 1 179 ? -4.246 11.396 25.407 1.00 80.31 179 SER A O 1
ATOM 1400 N N . ALA A 1 180 ? -4.407 10.556 23.330 1.00 80.31 180 ALA A N 1
ATOM 1401 C CA . ALA A 1 180 ? -5.083 9.350 23.776 1.00 80.31 180 ALA A CA 1
ATOM 1402 C C . ALA A 1 180 ? -4.071 8.461 24.502 1.00 80.31 180 ALA A C 1
ATOM 1404 O O . ALA A 1 180 ? -2.975 8.202 23.992 1.00 80.31 180 ALA A O 1
ATOM 1405 N N . ASN A 1 181 ? -4.451 7.955 25.677 1.00 73.38 181 ASN A N 1
ATOM 1406 C CA . ASN A 1 181 ? -3.700 6.880 26.319 1.00 73.38 181 ASN A CA 1
ATOM 1407 C C . ASN A 1 181 ? -3.545 5.725 25.323 1.00 73.38 181 ASN A C 1
ATOM 1409 O O . ASN A 1 181 ? -4.454 5.488 24.524 1.00 73.38 181 ASN A O 1
ATOM 1413 N N . ASN A 1 182 ? -2.409 5.015 25.362 1.00 66.31 182 ASN A N 1
ATOM 1414 C CA . ASN A 1 182 ? -2.200 3.813 24.549 1.00 66.31 182 ASN A CA 1
ATOM 1415 C C . ASN A 1 182 ? -3.281 2.781 24.905 1.00 66.31 182 ASN A C 1
ATOM 1417 O O . ASN A 1 182 ? -3.106 1.986 25.822 1.00 66.31 182 ASN A O 1
ATOM 1421 N N . SER A 1 183 ? -4.395 2.841 24.182 1.00 67.50 183 SER A N 1
ATOM 1422 C CA . SER A 1 183 ? -5.589 2.014 24.382 1.00 67.50 183 SER A CA 1
ATOM 1423 C C . SER A 1 183 ? -5.601 0.828 23.420 1.00 67.50 183 SER A C 1
ATOM 1425 O O . SER A 1 183 ? -6.542 0.042 23.411 1.00 67.50 183 SER A O 1
ATOM 1427 N N . ALA A 1 184 ? -4.538 0.695 22.616 1.00 77.12 184 ALA A N 1
ATOM 1428 C CA . ALA A 1 184 ? -4.345 -0.409 21.698 1.00 77.12 184 ALA A CA 1
ATOM 1429 C C . ALA A 1 184 ? -4.587 -1.752 22.421 1.00 77.12 184 ALA A C 1
ATOM 1431 O O . ALA A 1 184 ? -4.051 -1.969 23.512 1.00 77.12 184 ALA A O 1
ATOM 1432 N N . PRO A 1 185 ? -5.362 -2.664 21.811 1.00 78.19 185 PRO A N 1
ATOM 1433 C CA . PRO A 1 185 ? -5.895 -3.856 22.462 1.00 78.19 185 PRO A CA 1
ATOM 1434 C C . PRO A 1 185 ? -4.803 -4.879 22.785 1.00 78.19 185 PRO A C 1
ATOM 1436 O O . PRO A 1 185 ? -5.007 -5.767 23.609 1.00 78.19 185 PRO A O 1
ATOM 1439 N N . SER A 1 186 ? -3.638 -4.767 22.138 1.00 80.44 186 SER A N 1
ATOM 1440 C CA . SER A 1 186 ? -2.505 -5.653 22.355 1.00 80.44 186 SER A CA 1
ATOM 1441 C C . SER A 1 186 ? -1.165 -4.903 22.347 1.00 80.44 186 SER A C 1
ATOM 1443 O O . SER A 1 186 ? -1.010 -3.836 21.728 1.00 80.44 186 SER A O 1
ATOM 1445 N N . PRO A 1 187 ? -0.128 -5.470 22.989 1.00 80.69 187 PRO A N 1
ATOM 1446 C CA . PRO A 1 187 ? 1.223 -4.942 22.871 1.00 80.69 187 PRO A CA 1
ATOM 1447 C C . PRO A 1 187 ? 1.747 -4.956 21.424 1.00 80.69 187 PRO A C 1
ATOM 1449 O O . PRO A 1 187 ? 2.560 -4.102 21.055 1.00 80.69 187 PRO A O 1
ATOM 1452 N N . LEU A 1 188 ? 1.284 -5.897 20.587 1.00 82.56 188 LEU A N 1
ATOM 1453 C CA . LEU A 1 188 ? 1.633 -5.947 19.167 1.00 82.56 188 LEU A CA 1
ATOM 1454 C C . LEU A 1 188 ? 1.053 -4.749 18.419 1.00 82.56 188 LEU A C 1
ATOM 1456 O O . LEU A 1 188 ? 1.787 -4.107 17.668 1.00 82.56 188 LEU A O 1
ATOM 1460 N N . ALA A 1 189 ? -0.221 -4.428 18.647 1.00 86.25 189 ALA A N 1
ATOM 1461 C CA . ALA A 1 189 ? -0.866 -3.256 18.072 1.00 86.25 189 ALA A CA 1
ATOM 1462 C C . ALA A 1 189 ? -0.111 -1.973 18.433 1.00 86.25 189 ALA A C 1
ATOM 1464 O O . ALA A 1 189 ? 0.242 -1.191 17.550 1.00 86.25 189 ALA A O 1
ATOM 1465 N N . THR A 1 190 ? 0.255 -1.815 19.712 1.00 86.06 190 THR A N 1
ATOM 1466 C CA . THR A 1 190 ? 1.084 -0.687 20.174 1.00 86.06 190 THR A CA 1
ATOM 1467 C C . THR A 1 190 ? 2.414 -0.625 19.417 1.00 86.06 190 THR A C 1
ATOM 1469 O O . THR A 1 190 ? 2.827 0.437 18.944 1.00 86.06 190 THR A O 1
ATOM 1472 N N . HIS A 1 191 ? 3.093 -1.768 19.273 1.00 84.94 191 HIS A N 1
ATOM 1473 C CA . HIS A 1 191 ? 4.350 -1.844 18.538 1.00 84.94 191 HIS A CA 1
ATOM 1474 C C . HIS A 1 191 ? 4.175 -1.483 17.060 1.00 84.94 191 HIS A C 1
ATOM 1476 O O . HIS A 1 191 ? 4.939 -0.669 16.551 1.00 84.94 191 HIS A O 1
ATOM 1482 N N . TYR A 1 192 ? 3.190 -2.049 16.365 1.00 88.19 192 TYR A N 1
ATOM 1483 C CA . TYR A 1 192 ? 2.955 -1.779 14.946 1.00 88.19 192 TYR A CA 1
ATOM 1484 C C . TYR A 1 192 ? 2.601 -0.322 14.692 1.00 88.19 192 TYR A C 1
ATOM 1486 O O . TYR A 1 192 ? 3.185 0.297 13.806 1.00 88.19 192 TYR A O 1
ATOM 1494 N N . LEU A 1 193 ? 1.742 0.250 15.526 1.00 88.81 193 LEU A N 1
ATOM 1495 C CA . LEU A 1 193 ? 1.375 1.652 15.435 1.00 88.81 193 LEU A CA 1
ATOM 1496 C C . LEU A 1 193 ? 2.584 2.577 15.659 1.00 88.81 193 LEU A C 1
ATOM 1498 O O . LEU A 1 193 ? 2.733 3.576 14.961 1.00 88.81 193 LEU A O 1
ATOM 1502 N N . SER A 1 194 ? 3.502 2.218 16.568 1.00 87.25 194 SER A N 1
ATOM 1503 C CA . SER A 1 194 ? 4.743 2.983 16.801 1.00 87.25 194 SER A CA 1
ATOM 1504 C C . SER A 1 194 ? 5.733 2.978 15.631 1.00 87.25 194 SER A C 1
ATOM 1506 O O . SER A 1 194 ? 6.641 3.807 15.601 1.00 87.25 194 SER A O 1
ATOM 1508 N N . LEU A 1 195 ? 5.583 2.055 14.676 1.00 86.75 195 LEU A N 1
ATOM 1509 C CA . LEU A 1 195 ? 6.409 2.020 13.468 1.00 86.75 195 LEU A CA 1
ATOM 1510 C C . LEU A 1 195 ? 5.930 3.027 12.413 1.00 86.75 195 LEU A C 1
ATOM 1512 O O . LEU A 1 195 ? 6.702 3.403 11.530 1.00 86.75 195 LEU A O 1
ATOM 1516 N N . LEU A 1 196 ? 4.672 3.462 12.508 1.00 89.06 196 LEU A N 1
ATOM 1517 C CA . LEU A 1 196 ? 4.047 4.372 11.561 1.00 89.06 196 LEU A CA 1
ATOM 1518 C C . LEU A 1 196 ? 4.230 5.833 12.007 1.00 89.06 196 LEU A C 1
ATOM 1520 O O . LEU A 1 196 ? 4.125 6.153 13.197 1.00 89.06 196 LEU A O 1
ATOM 1524 N N . PRO A 1 197 ? 4.521 6.750 11.069 1.00 87.56 197 PRO A N 1
ATOM 1525 C CA . PRO A 1 197 ? 4.726 8.158 11.382 1.00 87.56 197 PRO A CA 1
ATOM 1526 C C . PRO A 1 197 ? 3.442 8.753 11.956 1.00 87.56 197 PRO A C 1
ATOM 1528 O O . PRO A 1 197 ? 2.354 8.514 11.444 1.00 87.56 197 PRO A O 1
ATOM 1531 N N . SER A 1 198 ? 3.566 9.515 13.043 1.00 87.81 198 SER A N 1
ATOM 1532 C CA . SER A 1 198 ? 2.415 10.110 13.737 1.00 87.81 198 SER A CA 1
ATOM 1533 C C . SER A 1 198 ? 1.309 9.110 14.112 1.00 87.81 198 SER A C 1
ATOM 1535 O O . SER A 1 198 ? 0.197 9.545 14.384 1.00 87.81 198 SER A O 1
ATOM 1537 N N . ARG A 1 199 ? 1.607 7.799 14.170 1.00 91.06 199 ARG A N 1
ATOM 1538 C CA . ARG A 1 199 ? 0.621 6.740 14.441 1.00 91.06 199 ARG A CA 1
ATOM 1539 C C . ARG A 1 199 ? -0.538 6.734 13.435 1.00 91.06 199 ARG A C 1
ATOM 1541 O O . ARG A 1 199 ? -1.702 6.617 13.813 1.00 91.06 199 ARG A O 1
ATOM 1548 N N . GLU A 1 200 ? -0.203 6.901 12.161 1.00 93.56 200 GLU A N 1
ATOM 1549 C CA . GLU A 1 200 ? -1.142 6.779 11.044 1.00 93.56 200 GLU A CA 1
ATOM 1550 C C . GLU A 1 200 ? -1.742 5.368 11.000 1.00 93.56 200 GLU A C 1
ATOM 1552 O O . GLU A 1 200 ? -1.002 4.390 10.977 1.00 93.56 200 GLU A O 1
ATOM 1557 N N . ILE A 1 201 ? -3.068 5.259 11.033 1.00 94.69 201 ILE A N 1
ATOM 1558 C CA . ILE A 1 201 ? -3.806 3.987 11.033 1.00 94.69 201 ILE A CA 1
ATOM 1559 C C . ILE A 1 201 ? -4.132 3.592 9.595 1.00 94.69 201 ILE A C 1
ATOM 1561 O O . ILE A 1 201 ? -3.847 2.470 9.169 1.00 94.69 201 ILE A O 1
ATOM 1565 N N . CYS A 1 202 ? -4.708 4.529 8.844 1.00 94.88 202 CYS A N 1
ATOM 1566 C CA . CYS A 1 202 ? -5.030 4.362 7.437 1.00 94.88 202 CYS A CA 1
ATOM 1567 C C . CYS A 1 202 ? -4.997 5.698 6.690 1.00 94.88 202 CYS A C 1
ATOM 1569 O O . CYS A 1 202 ? -5.134 6.759 7.300 1.00 94.88 202 CYS A O 1
ATOM 1571 N N . HIS A 1 203 ? -4.834 5.647 5.371 1.00 93.56 203 HIS A N 1
ATOM 1572 C CA . HIS A 1 203 ? -4.981 6.804 4.491 1.00 93.56 203 HIS A CA 1
ATOM 1573 C C . HIS A 1 203 ? -5.546 6.400 3.136 1.00 93.56 203 HIS A C 1
ATOM 1575 O O . HIS A 1 203 ? -5.293 5.293 2.665 1.00 93.56 203 HIS A O 1
ATOM 1581 N N . VAL A 1 204 ? -6.295 7.301 2.507 1.00 91.88 204 VAL A N 1
ATOM 1582 C CA . VAL A 1 204 ? -6.962 7.069 1.220 1.00 91.88 204 VAL A CA 1
ATOM 1583 C C . VAL A 1 204 ? -6.216 7.805 0.119 1.00 91.88 204 VAL A C 1
ATOM 1585 O O . VAL A 1 204 ? -5.761 8.927 0.307 1.00 91.88 204 VAL A O 1
ATOM 1588 N N . HIS A 1 205 ? -6.090 7.173 -1.040 1.00 88.50 205 HIS A N 1
ATOM 1589 C CA . HIS A 1 205 ? -5.553 7.793 -2.242 1.00 88.50 205 HIS A CA 1
ATOM 1590 C C . HIS A 1 205 ? -6.673 8.567 -2.942 1.00 88.50 205 HIS A C 1
ATOM 1592 O O . HIS A 1 205 ? -7.440 8.018 -3.736 1.00 88.50 205 HIS A O 1
ATOM 1598 N N . ASP A 1 206 ? -6.804 9.838 -2.570 1.00 78.69 206 ASP A N 1
ATOM 1599 C CA . ASP A 1 206 ? -7.881 10.741 -2.975 1.00 78.69 206 ASP A CA 1
ATOM 1600 C C . ASP A 1 206 ? -7.418 12.023 -3.675 1.00 78.69 206 ASP A C 1
ATOM 1602 O O . ASP A 1 206 ? -8.245 12.895 -3.945 1.00 78.69 206 ASP A O 1
ATOM 1606 N N . ALA A 1 207 ? -6.126 12.130 -3.986 1.00 67.19 207 ALA A N 1
ATOM 1607 C CA . ALA A 1 207 ? -5.572 13.278 -4.689 1.00 67.19 207 ALA A CA 1
ATOM 1608 C C . ALA A 1 207 ? -6.138 13.389 -6.113 1.00 67.19 207 ALA A C 1
ATOM 1610 O O . ALA A 1 207 ? -5.958 12.483 -6.920 1.00 67.19 207 ALA A O 1
ATOM 1611 N N . GLU A 1 208 ? -6.737 14.540 -6.424 1.00 56.53 208 GLU A N 1
ATOM 1612 C CA . GLU A 1 208 ? -7.308 14.871 -7.741 1.00 56.53 208 GLU A CA 1
ATOM 1613 C C . GLU A 1 208 ? -6.257 14.925 -8.871 1.00 56.53 208 GLU A C 1
ATOM 1615 O O . GLU A 1 208 ? -6.592 14.776 -10.042 1.00 56.53 208 GLU A O 1
ATOM 1620 N N . GLU A 1 209 ? -4.977 15.136 -8.536 1.00 54.16 209 GLU A N 1
ATOM 1621 C CA . GLU A 1 209 ? -3.884 15.314 -9.509 1.00 54.16 209 GLU A CA 1
ATOM 1622 C C . GLU A 1 209 ? -3.225 14.002 -9.972 1.00 54.16 209 GLU A C 1
ATOM 1624 O O . GLU A 1 209 ? -2.485 13.986 -10.957 1.00 54.16 209 GLU A O 1
ATOM 1629 N N . SER A 1 210 ? -3.475 12.892 -9.279 1.00 53.34 210 SER A N 1
ATOM 1630 C CA . SER A 1 210 ? -2.994 11.559 -9.655 1.00 53.34 210 SER A CA 1
ATOM 1631 C C . SER A 1 210 ? -4.189 10.664 -9.940 1.00 53.34 210 SER A C 1
ATOM 1633 O O . SER A 1 210 ? -5.228 10.857 -9.327 1.00 53.34 210 SER A O 1
ATOM 1635 N N . VAL A 1 211 ? -4.033 9.701 -10.855 1.00 58.19 211 VAL A N 1
ATOM 1636 C CA . VAL A 1 211 ? -5.034 8.682 -11.232 1.00 58.19 211 VAL A CA 1
ATOM 1637 C C . VAL A 1 211 ? -6.034 8.429 -10.093 1.00 58.19 211 VAL A C 1
ATOM 1639 O O . VAL A 1 211 ? -5.620 7.921 -9.056 1.00 58.19 211 VAL A O 1
ATOM 1642 N N . ASP A 1 212 ? -7.302 8.826 -10.287 1.00 58.00 212 ASP A N 1
ATOM 1643 C CA . ASP A 1 212 ? -8.430 8.709 -9.340 1.00 58.00 212 ASP A CA 1
ATOM 1644 C C . ASP A 1 212 ? -8.614 7.244 -8.901 1.00 58.00 212 ASP A C 1
ATOM 1646 O O . ASP A 1 212 ? -9.428 6.488 -9.436 1.00 58.00 212 ASP A O 1
ATOM 1650 N N . GLU A 1 213 ? -7.779 6.789 -7.972 1.00 74.06 213 GLU A N 1
ATOM 1651 C CA . GLU A 1 213 ? -7.618 5.360 -7.746 1.00 74.06 213 GLU A CA 1
ATOM 1652 C C . GLU A 1 213 ? -8.444 4.865 -6.570 1.00 74.06 213 GLU A C 1
ATOM 1654 O O . GLU A 1 213 ? -8.900 3.731 -6.630 1.00 74.06 213 GLU A O 1
ATOM 1659 N N . GLY A 1 214 ? -8.698 5.680 -5.537 1.00 85.06 214 GLY A N 1
ATOM 1660 C CA . GLY A 1 214 ? -9.582 5.339 -4.412 1.00 85.06 214 GLY A CA 1
ATOM 1661 C C . GLY A 1 214 ? -9.140 4.132 -3.573 1.00 85.06 214 GLY A C 1
ATOM 1662 O O . GLY A 1 214 ? -9.889 3.684 -2.704 1.00 85.06 214 GLY A O 1
ATOM 1663 N N . SER A 1 215 ? -7.949 3.581 -3.830 1.00 91.75 215 SER A N 1
ATOM 1664 C CA . SER A 1 215 ? -7.299 2.613 -2.950 1.00 91.75 215 SER A CA 1
ATOM 1665 C C . SER A 1 215 ? -6.927 3.275 -1.631 1.00 91.75 215 SER A C 1
ATOM 1667 O O . SER A 1 215 ? -6.800 4.495 -1.543 1.00 91.75 215 SER A O 1
ATOM 1669 N N . LEU A 1 216 ? -6.711 2.474 -0.598 1.00 93.69 216 LEU A N 1
ATOM 1670 C CA . LEU A 1 216 ? -6.265 2.985 0.691 1.00 93.69 216 LEU A CA 1
ATOM 1671 C C . LEU A 1 216 ? -5.194 2.090 1.279 1.00 93.69 216 LEU A C 1
ATOM 1673 O O . LEU A 1 216 ? -5.129 0.898 0.984 1.00 93.69 216 LEU A O 1
ATOM 1677 N N . HIS A 1 217 ? -4.371 2.658 2.138 1.00 95.31 217 HIS A N 1
ATOM 1678 C CA . HIS A 1 217 ? -3.466 1.899 2.970 1.00 95.31 217 HIS A CA 1
ATOM 1679 C C . HIS A 1 217 ? -3.993 1.808 4.391 1.00 95.31 217 HIS A C 1
ATOM 1681 O O . HIS A 1 217 ? -4.533 2.779 4.911 1.00 95.31 217 HIS A O 1
ATOM 1687 N N . CYS A 1 218 ? -3.821 0.654 5.033 1.00 95.25 218 CYS A N 1
ATOM 1688 C CA . CYS A 1 218 ? -4.248 0.460 6.414 1.00 95.25 218 CYS A CA 1
ATOM 1689 C C . CYS A 1 218 ? -3.361 -0.523 7.181 1.00 95.25 218 CYS A C 1
ATOM 1691 O O . CYS A 1 218 ? -2.785 -1.468 6.628 1.00 95.25 218 CYS A O 1
ATOM 1693 N N . LEU A 1 219 ? -3.288 -0.300 8.491 1.00 95.25 219 LEU A N 1
ATOM 1694 C CA . LEU A 1 219 ? -2.679 -1.204 9.454 1.00 95.25 219 LEU A CA 1
ATOM 1695 C C . LEU A 1 219 ? -3.710 -2.218 9.962 1.00 95.25 219 LEU A C 1
ATOM 1697 O O . LEU A 1 219 ? -4.672 -1.833 10.617 1.00 95.25 219 LEU A O 1
ATOM 1701 N N . LEU A 1 220 ? -3.486 -3.510 9.737 1.00 94.44 220 LEU A N 1
ATOM 1702 C CA . LEU A 1 220 ? -4.384 -4.567 10.216 1.00 94.44 220 LEU A CA 1
ATOM 1703 C C . LEU A 1 220 ? -3.710 -5.483 11.239 1.00 94.44 220 LEU A C 1
ATOM 1705 O O . LEU A 1 220 ? -2.477 -5.581 11.292 1.00 94.44 220 LEU A O 1
ATOM 1709 N N . SER A 1 221 ? -4.522 -6.189 12.029 1.00 91.62 221 SER A N 1
ATOM 1710 C CA . SER A 1 221 ? -4.048 -7.333 12.810 1.00 91.62 221 SER A CA 1
ATOM 1711 C C . SER A 1 221 ? -3.563 -8.446 11.860 1.00 91.62 221 SER A C 1
ATOM 1713 O O . SER A 1 221 ? -3.976 -8.487 10.697 1.00 91.62 221 SER A O 1
ATOM 1715 N N . PRO A 1 222 ? -2.691 -9.375 12.295 1.00 89.94 222 PRO A N 1
ATOM 1716 C CA . PRO A 1 222 ? -2.295 -10.504 11.450 1.00 89.94 222 PRO A CA 1
ATOM 1717 C C . PRO A 1 222 ? -3.476 -11.375 10.987 1.00 89.94 222 PRO A C 1
ATOM 1719 O O . PRO A 1 222 ? -3.462 -11.855 9.854 1.00 89.94 222 PRO A O 1
ATOM 1722 N N . ALA A 1 223 ? -4.502 -11.539 11.830 1.00 89.06 223 ALA A N 1
ATOM 1723 C CA . ALA A 1 223 ? -5.712 -12.293 11.503 1.00 89.06 223 ALA A CA 1
ATOM 1724 C C . ALA A 1 223 ? -6.574 -11.566 10.457 1.00 89.06 223 ALA A C 1
ATOM 1726 O O . ALA A 1 223 ? -6.935 -12.155 9.441 1.00 89.06 223 ALA A O 1
ATOM 1727 N N . ASP A 1 224 ? -6.828 -10.270 10.644 1.00 92.81 224 ASP A N 1
ATOM 1728 C CA . ASP A 1 224 ? -7.626 -9.483 9.695 1.00 92.81 224 ASP A CA 1
ATOM 1729 C C . ASP A 1 224 ? -6.894 -9.320 8.354 1.00 92.81 224 ASP A C 1
ATOM 1731 O O . ASP A 1 224 ? -7.497 -9.432 7.289 1.00 92.81 224 ASP A O 1
ATOM 1735 N N . ALA A 1 225 ? -5.568 -9.132 8.381 1.00 94.06 225 ALA A N 1
ATOM 1736 C CA . ALA A 1 225 ? -4.737 -9.113 7.179 1.00 94.06 225 ALA A CA 1
ATOM 1737 C C . ALA A 1 225 ? -4.842 -10.427 6.389 1.00 94.06 225 ALA A C 1
ATOM 1739 O O . ALA A 1 225 ? -4.896 -10.405 5.156 1.00 94.06 225 ALA A O 1
ATOM 1740 N N . HIS A 1 226 ? -4.884 -11.567 7.086 1.00 92.31 226 HIS A N 1
ATOM 1741 C CA . HIS A 1 226 ? -5.072 -12.872 6.459 1.00 92.31 226 HIS A CA 1
ATOM 1742 C C . HIS A 1 226 ? -6.416 -12.943 5.733 1.00 92.31 226 HIS A C 1
ATOM 1744 O O . HIS A 1 226 ? -6.447 -13.303 4.554 1.00 92.31 226 HIS A O 1
ATOM 1750 N N . GLU A 1 227 ? -7.503 -12.542 6.394 1.00 93.06 227 GLU A N 1
ATOM 1751 C CA . GLU A 1 227 ? -8.845 -12.559 5.806 1.00 93.06 227 GLU A CA 1
ATOM 1752 C C . GLU A 1 227 ? -8.970 -11.593 4.621 1.00 93.06 227 GLU A C 1
ATOM 1754 O O . GLU A 1 227 ? -9.488 -11.975 3.573 1.00 93.06 227 GLU A O 1
ATOM 1759 N N . VAL A 1 228 ? -8.409 -10.385 4.717 1.00 95.56 228 VAL A N 1
ATOM 1760 C CA . VAL A 1 228 ? -8.401 -9.398 3.624 1.00 95.56 228 VAL A CA 1
ATOM 1761 C C . VAL A 1 228 ? -7.672 -9.918 2.385 1.00 95.56 228 VAL A C 1
ATOM 1763 O O . VAL A 1 228 ? -8.179 -9.787 1.264 1.00 95.56 228 VAL A O 1
ATOM 1766 N N . ILE A 1 229 ? -6.492 -10.527 2.555 1.00 94.62 229 ILE A N 1
ATOM 1767 C CA . ILE A 1 229 ? -5.752 -11.109 1.429 1.00 94.62 229 ILE A CA 1
ATOM 1768 C C . ILE A 1 229 ? -6.518 -12.310 0.880 1.00 94.62 229 ILE A C 1
ATOM 1770 O O . ILE A 1 229 ? -6.742 -12.370 -0.328 1.00 94.62 229 ILE A O 1
ATOM 1774 N N . LYS A 1 230 ? -6.963 -13.236 1.732 1.00 93.25 230 LYS A N 1
ATOM 1775 C CA . LYS A 1 230 ? -7.690 -14.450 1.330 1.00 93.25 230 LYS A CA 1
ATOM 1776 C C . LYS A 1 230 ? -8.971 -14.132 0.554 1.00 93.25 230 LYS A C 1
ATOM 1778 O O . LYS A 1 230 ? -9.220 -14.750 -0.477 1.00 93.25 230 LYS A O 1
ATOM 1783 N N . ALA A 1 231 ? -9.740 -13.140 0.999 1.00 94.19 231 ALA A N 1
ATOM 1784 C CA . ALA A 1 231 ? -10.966 -12.691 0.341 1.00 94.19 231 ALA A CA 1
ATOM 1785 C C . ALA A 1 231 ? -10.715 -11.812 -0.902 1.00 94.19 231 ALA A C 1
ATOM 1787 O O . ALA A 1 231 ? -11.655 -11.488 -1.626 1.00 94.19 231 ALA A 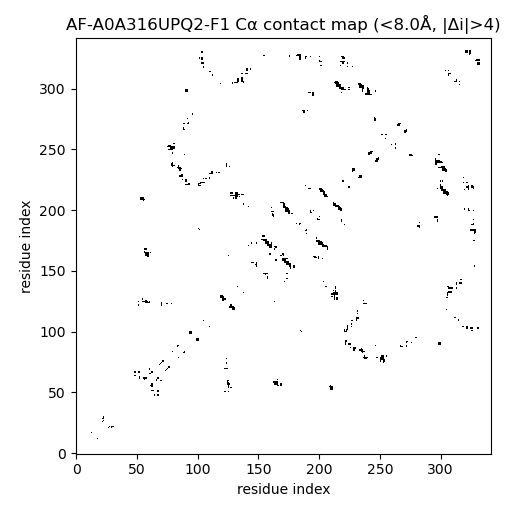O 1
ATOM 1788 N N . GLY A 1 232 ? -9.460 -11.450 -1.193 1.00 94.62 232 GLY A N 1
ATOM 1789 C CA . GLY A 1 232 ? -9.081 -10.729 -2.410 1.00 94.62 232 GLY A CA 1
ATOM 1790 C C . GLY A 1 232 ? -9.282 -9.212 -2.355 1.00 94.62 232 GLY A C 1
ATOM 1791 O O . GLY A 1 232 ? -9.337 -8.581 -3.410 1.00 94.62 232 GLY A O 1
ATOM 1792 N N . TRP A 1 233 ? -9.383 -8.626 -1.160 1.00 95.69 233 TRP A N 1
ATOM 1793 C CA . TRP A 1 233 ? -9.616 -7.189 -0.957 1.00 95.69 233 TRP A CA 1
ATOM 1794 C C . TRP A 1 233 ? -8.354 -6.337 -0.926 1.00 95.69 233 TRP A C 1
ATOM 1796 O O . TRP A 1 233 ? -8.430 -5.137 -1.170 1.00 95.69 233 TRP A O 1
ATOM 1806 N N . GLY A 1 234 ? -7.199 -6.939 -0.659 1.00 95.19 234 GLY A N 1
ATOM 1807 C CA . GLY A 1 234 ? -5.947 -6.202 -0.589 1.00 95.19 234 GLY A CA 1
ATOM 1808 C C . GLY A 1 234 ? -4.714 -7.075 -0.746 1.00 95.19 234 GLY A C 1
ATOM 1809 O O . GLY A 1 234 ? -4.797 -8.306 -0.801 1.00 95.19 234 GLY A O 1
ATOM 1810 N N . GLU A 1 235 ? -3.568 -6.416 -0.826 1.00 95.44 235 GLU A N 1
ATOM 1811 C CA . GLU A 1 235 ? -2.238 -7.022 -0.858 1.00 95.44 235 GLU A CA 1
ATOM 1812 C C . GLU A 1 235 ? -1.282 -6.238 0.045 1.00 95.44 235 GLU A C 1
ATOM 1814 O O . GLU A 1 235 ? -1.491 -5.053 0.310 1.00 95.44 235 GLU A O 1
ATOM 1819 N N . LEU A 1 236 ? -0.240 -6.893 0.558 1.00 94.38 236 LEU A N 1
ATOM 1820 C CA . LEU A 1 236 ? 0.768 -6.220 1.376 1.00 94.38 236 LEU A CA 1
ATOM 1821 C C . LEU A 1 236 ? 1.472 -5.122 0.583 1.00 94.38 236 LEU A C 1
ATOM 1823 O O . LEU A 1 236 ? 1.780 -5.288 -0.598 1.00 94.38 236 LEU A O 1
ATOM 1827 N N . HIS A 1 237 ? 1.823 -4.039 1.272 1.00 93.69 237 HIS A N 1
ATOM 1828 C CA . HIS A 1 237 ? 2.744 -3.064 0.708 1.00 93.69 237 HIS A CA 1
ATOM 1829 C C . HIS A 1 237 ? 4.090 -3.751 0.377 1.00 93.69 237 HIS A C 1
ATOM 1831 O O . HIS A 1 237 ? 4.585 -4.528 1.199 1.00 93.69 237 HIS A O 1
ATOM 1837 N N . PRO A 1 238 ? 4.754 -3.457 -0.758 1.00 91.31 238 PRO A N 1
ATOM 1838 C CA . PRO A 1 238 ? 6.007 -4.124 -1.132 1.00 91.31 238 PRO A CA 1
ATOM 1839 C C . PRO A 1 238 ? 7.173 -3.895 -0.152 1.00 91.31 238 PRO A C 1
ATOM 1841 O O . PRO A 1 238 ? 8.170 -4.608 -0.184 1.00 91.31 238 PRO A O 1
ATOM 1844 N N . LEU A 1 239 ? 7.057 -2.903 0.733 1.00 89.44 239 LEU A N 1
ATOM 1845 C CA . LEU A 1 239 ? 7.985 -2.634 1.845 1.00 89.44 239 LEU A CA 1
ATOM 1846 C C . LEU A 1 239 ? 7.420 -3.011 3.225 1.00 89.44 239 LEU A C 1
ATOM 1848 O O . LEU A 1 239 ? 7.986 -2.610 4.243 1.00 89.44 239 LEU A O 1
ATOM 1852 N N . ALA A 1 240 ? 6.310 -3.753 3.295 1.00 89.12 240 ALA A N 1
ATOM 1853 C CA . ALA A 1 240 ? 5.809 -4.275 4.562 1.00 89.12 240 ALA A CA 1
ATOM 1854 C C . ALA A 1 240 ? 6.946 -5.006 5.294 1.00 89.12 240 ALA A C 1
ATOM 1856 O O . ALA A 1 240 ? 7.767 -5.690 4.677 1.00 89.12 240 ALA A O 1
ATOM 1857 N N . GLY A 1 241 ? 7.045 -4.796 6.609 1.00 82.19 241 GLY A N 1
ATOM 1858 C CA . GLY A 1 241 ? 8.070 -5.379 7.483 1.00 82.19 241 GLY A CA 1
ATOM 1859 C C . GLY A 1 241 ? 9.526 -5.184 7.036 1.00 82.19 241 GLY A C 1
ATOM 1860 O O . GLY A 1 241 ? 10.398 -5.935 7.484 1.00 82.19 241 GLY A O 1
ATOM 1861 N N . PHE A 1 242 ? 9.799 -4.184 6.192 1.00 82.19 242 PHE A N 1
ATOM 1862 C CA . PHE A 1 242 ? 11.140 -3.811 5.754 1.00 82.19 242 PHE A CA 1
ATOM 1863 C C . PHE A 1 242 ? 12.118 -3.725 6.933 1.00 82.19 242 PHE A C 1
ATOM 1865 O O . PHE A 1 242 ? 11.832 -3.131 7.978 1.00 82.19 242 PHE A O 1
ATOM 1872 N N . GLY A 1 243 ? 13.295 -4.336 6.776 1.00 70.38 243 GLY A N 1
ATOM 1873 C CA . GLY A 1 243 ? 14.340 -4.334 7.801 1.00 70.38 243 GLY A CA 1
ATOM 1874 C C . GLY A 1 243 ? 14.075 -5.236 9.017 1.00 70.38 243 GLY A C 1
ATOM 1875 O O . GLY A 1 243 ? 14.899 -5.257 9.935 1.00 70.38 243 GLY A O 1
ATOM 1876 N N . LYS A 1 244 ? 12.975 -6.006 9.051 1.00 69.62 244 LYS A N 1
ATOM 1877 C CA . LYS A 1 244 ? 12.751 -7.027 10.088 1.00 69.62 244 LYS A CA 1
ATOM 1878 C C . LYS A 1 244 ? 13.405 -8.356 9.694 1.00 69.62 244 LYS A C 1
ATOM 1880 O O . LYS A 1 244 ? 13.079 -8.957 8.665 1.00 69.62 244 LYS A O 1
ATOM 1885 N N . LYS A 1 245 ? 14.327 -8.835 10.540 1.00 63.03 245 LYS A N 1
ATOM 1886 C CA . LYS A 1 245 ? 14.904 -10.187 10.429 1.00 63.03 245 LYS A CA 1
ATOM 1887 C C . LYS A 1 245 ? 13.779 -11.218 10.508 1.00 63.03 245 LYS A C 1
ATOM 1889 O O . LYS A 1 245 ? 12.900 -11.081 11.350 1.00 63.03 245 LYS A O 1
ATOM 1894 N N . GLY A 1 246 ? 13.806 -12.216 9.629 1.00 60.38 246 GLY A N 1
ATOM 1895 C CA . GLY A 1 246 ? 12.759 -13.235 9.590 1.00 60.38 246 GLY A CA 1
ATOM 1896 C C . GLY A 1 246 ? 11.454 -12.791 8.919 1.00 60.38 246 GLY A C 1
ATOM 1897 O O . GLY A 1 246 ? 10.523 -13.574 8.834 1.00 60.38 246 GLY A O 1
ATOM 1898 N N . PHE A 1 247 ? 11.364 -11.567 8.400 1.00 65.00 247 PHE A N 1
ATOM 1899 C CA . PHE A 1 247 ? 10.298 -11.194 7.468 1.00 65.00 247 PHE A CA 1
ATOM 1900 C C . PHE A 1 247 ? 10.889 -10.923 6.094 1.00 65.00 247 PHE A C 1
ATOM 1902 O O . PHE A 1 247 ? 10.503 -11.540 5.112 1.00 65.00 247 PHE A O 1
ATOM 1909 N N . TRP A 1 248 ? 11.893 -10.052 6.053 1.00 64.56 248 TRP A N 1
ATOM 1910 C CA . TRP A 1 248 ? 12.282 -9.370 4.826 1.00 64.56 248 TRP A CA 1
ATOM 1911 C C . TRP A 1 248 ? 13.702 -9.712 4.335 1.00 64.56 248 TRP A C 1
ATOM 1913 O O . TRP A 1 248 ? 14.044 -9.449 3.189 1.00 64.56 248 TRP A O 1
ATOM 1923 N N . TRP A 1 249 ? 14.533 -10.333 5.181 1.00 64.62 249 TRP A N 1
ATOM 1924 C CA . TRP A 1 249 ? 15.856 -10.842 4.797 1.00 64.62 249 TRP A CA 1
ATOM 1925 C C . TRP A 1 249 ? 15.849 -12.377 4.702 1.00 64.62 249 TRP A C 1
ATOM 1927 O O . TRP A 1 249 ? 15.422 -13.012 5.675 1.00 64.62 249 TRP A O 1
ATOM 1937 N N . PRO A 1 250 ? 16.372 -12.982 3.613 1.00 65.19 250 PRO A N 1
ATOM 1938 C CA . PRO A 1 250 ? 17.037 -12.347 2.458 1.00 65.19 250 PRO A CA 1
ATOM 1939 C C . PRO A 1 250 ? 16.062 -11.619 1.505 1.00 65.19 250 PRO A C 1
ATOM 1941 O O . PRO A 1 250 ? 14.879 -11.947 1.523 1.00 65.19 250 PRO A O 1
ATOM 1944 N N . PRO A 1 251 ? 16.528 -10.660 0.672 1.00 67.56 251 PRO A N 1
ATOM 1945 C CA . PRO A 1 251 ? 15.687 -9.934 -0.284 1.00 67.56 251 PRO A CA 1
ATOM 1946 C C . PRO A 1 251 ? 15.104 -10.907 -1.309 1.00 67.56 251 PRO A C 1
ATOM 1948 O O . PRO A 1 251 ? 15.809 -11.498 -2.129 1.00 67.56 251 PRO A O 1
ATOM 1951 N N . THR A 1 252 ? 13.797 -11.117 -1.218 1.00 68.94 252 THR A N 1
ATOM 1952 C CA . THR A 1 252 ? 13.126 -12.241 -1.875 1.00 68.94 252 THR A CA 1
ATOM 1953 C C . THR A 1 252 ? 12.839 -11.998 -3.355 1.00 68.94 252 THR A C 1
ATOM 1955 O O . THR A 1 252 ? 12.812 -12.965 -4.110 1.00 68.94 252 THR A O 1
ATOM 1958 N N . VAL A 1 253 ? 12.722 -10.742 -3.804 1.00 71.38 253 VAL A N 1
ATOM 1959 C CA . VAL A 1 253 ? 12.544 -10.394 -5.229 1.00 71.38 253 VAL A CA 1
ATOM 1960 C C . VAL A 1 253 ? 13.692 -10.896 -6.098 1.00 71.38 253 VAL A C 1
ATOM 1962 O O . VAL A 1 253 ? 13.449 -11.486 -7.147 1.00 71.38 253 VAL A O 1
ATOM 1965 N N . LEU A 1 254 ? 14.943 -10.729 -5.660 1.00 69.38 254 LEU A N 1
ATOM 1966 C CA . LEU A 1 254 ? 16.104 -11.201 -6.422 1.00 69.38 254 LEU A CA 1
ATOM 1967 C C . LEU A 1 254 ? 16.121 -12.728 -6.565 1.00 69.38 254 LEU A C 1
ATOM 1969 O O . LEU A 1 254 ? 16.495 -13.253 -7.612 1.00 69.38 254 LEU A O 1
ATOM 1973 N N . LEU A 1 255 ? 15.683 -13.438 -5.524 1.00 69.31 255 LEU A N 1
ATOM 1974 C CA . LEU A 1 255 ? 15.585 -14.895 -5.548 1.00 69.31 255 LEU A CA 1
ATOM 1975 C C . LEU A 1 255 ? 14.438 -15.367 -6.460 1.00 69.31 255 LEU A C 1
ATOM 1977 O O . LEU A 1 255 ? 14.611 -16.342 -7.193 1.00 69.31 255 LEU A O 1
ATOM 1981 N N . ASP A 1 256 ? 13.301 -14.662 -6.444 1.00 66.81 256 ASP A N 1
ATOM 1982 C CA . ASP A 1 256 ? 12.124 -14.942 -7.281 1.00 66.81 256 ASP A CA 1
ATOM 1983 C C . ASP A 1 256 ? 12.419 -14.713 -8.775 1.00 66.81 256 ASP A C 1
ATOM 1985 O O . ASP A 1 256 ? 12.102 -15.558 -9.614 1.00 66.81 256 ASP A O 1
ATOM 1989 N N . LEU A 1 257 ? 13.138 -13.635 -9.115 1.00 65.75 257 LEU A N 1
ATOM 1990 C CA . LEU A 1 257 ? 13.612 -13.363 -10.481 1.00 65.75 257 LEU A CA 1
ATOM 1991 C C . LEU A 1 257 ? 14.519 -14.468 -11.020 1.00 65.75 257 LEU A C 1
ATOM 1993 O O . LEU A 1 257 ? 14.420 -14.842 -12.187 1.00 65.75 257 LEU A O 1
ATOM 1997 N N . ALA A 1 258 ? 15.383 -15.015 -10.165 1.00 66.94 258 ALA A N 1
ATOM 1998 C CA . ALA A 1 258 ? 16.253 -16.127 -10.519 1.00 66.94 258 ALA A CA 1
ATOM 1999 C C . ALA A 1 258 ? 15.499 -17.472 -10.623 1.00 66.94 258 ALA A C 1
ATOM 2001 O O . ALA A 1 258 ? 16.121 -18.490 -10.929 1.00 66.94 258 ALA A O 1
ATOM 2002 N N . ARG A 1 259 ? 14.173 -17.488 -10.379 1.00 65.50 259 ARG A N 1
ATOM 2003 C CA . ARG A 1 259 ? 13.299 -18.676 -10.352 1.00 65.50 259 ARG A CA 1
ATOM 2004 C C . ARG A 1 259 ? 13.895 -19.825 -9.542 1.00 65.50 259 ARG A C 1
ATOM 2006 O O . ARG A 1 259 ? 13.736 -20.997 -9.888 1.00 65.50 259 ARG A O 1
ATOM 2013 N N . LEU A 1 260 ? 14.625 -19.496 -8.479 1.00 63.66 260 LEU A N 1
ATOM 2014 C CA . LEU A 1 260 ? 15.325 -20.512 -7.713 1.00 63.66 260 LEU A CA 1
ATOM 2015 C C . LEU A 1 260 ? 14.296 -21.348 -6.942 1.00 63.66 260 LEU A C 1
ATOM 2017 O O . LEU A 1 260 ? 13.476 -20.780 -6.220 1.00 63.66 260 LEU A O 1
ATOM 2021 N N . PRO A 1 261 ? 14.352 -22.689 -7.006 1.00 57.97 261 PRO A N 1
ATOM 2022 C CA . PRO A 1 261 ? 13.390 -23.557 -6.320 1.00 57.97 261 PRO A CA 1
ATOM 2023 C C . PRO A 1 261 ? 13.383 -23.360 -4.793 1.00 57.97 261 PRO A C 1
ATOM 2025 O O . PRO A 1 261 ? 12.390 -23.657 -4.130 1.00 57.97 261 PRO A O 1
ATOM 2028 N N . ILE A 1 262 ? 14.453 -22.781 -4.231 1.00 58.53 262 ILE A N 1
ATOM 2029 C CA . ILE A 1 262 ? 14.552 -22.447 -2.805 1.00 58.53 262 ILE A CA 1
ATOM 2030 C C . ILE A 1 262 ? 13.529 -21.389 -2.361 1.00 58.53 262 ILE A C 1
ATOM 2032 O O . ILE A 1 262 ? 13.125 -21.378 -1.199 1.00 58.53 262 ILE A O 1
ATOM 2036 N N . VAL A 1 263 ? 13.061 -20.539 -3.282 1.00 56.53 263 VAL A N 1
ATOM 2037 C CA . VAL A 1 263 ? 12.043 -19.506 -3.042 1.00 56.53 263 VAL A CA 1
ATOM 2038 C C . VAL A 1 263 ? 10.791 -20.167 -2.470 1.00 56.53 263 VAL A C 1
ATOM 2040 O O . VAL A 1 263 ? 10.428 -19.880 -1.336 1.00 56.53 263 VAL A O 1
ATOM 2043 N N . GLY A 1 264 ? 10.215 -21.158 -3.158 1.00 56.97 264 GLY A N 1
ATOM 2044 C CA . GLY A 1 264 ? 9.025 -21.878 -2.682 1.00 56.97 264 GLY A CA 1
ATOM 2045 C C . GLY A 1 264 ? 9.206 -22.527 -1.304 1.00 56.97 264 GLY A C 1
ATOM 2046 O O . GLY A 1 264 ? 8.312 -22.449 -0.463 1.00 56.97 264 GLY A O 1
ATOM 2047 N N . THR A 1 265 ? 10.390 -23.083 -1.022 1.00 59.41 265 THR A N 1
ATOM 2048 C CA . THR A 1 265 ? 10.683 -23.675 0.297 1.00 59.41 265 THR A CA 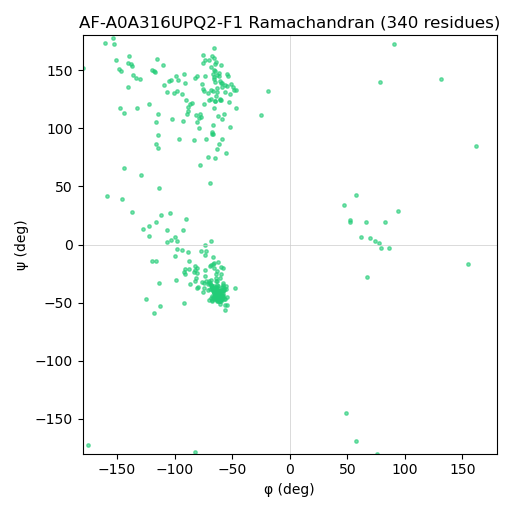1
ATOM 2049 C C . THR A 1 265 ? 10.751 -22.635 1.414 1.00 59.41 265 THR A C 1
ATOM 2051 O O . THR A 1 265 ? 10.258 -22.904 2.509 1.00 59.41 265 THR A O 1
ATOM 2054 N N . LEU A 1 266 ? 11.261 -21.425 1.136 1.00 56.75 266 LEU A N 1
ATOM 2055 C CA . LEU A 1 266 ? 11.283 -20.322 2.100 1.00 56.75 266 LEU A CA 1
ATOM 2056 C C . LEU A 1 266 ? 9.870 -19.866 2.488 1.00 56.75 266 LEU A C 1
ATOM 2058 O O . LEU A 1 266 ? 9.704 -19.381 3.606 1.00 56.75 266 LEU A O 1
ATOM 2062 N N . PHE A 1 267 ? 8.869 -20.011 1.609 1.00 55.97 267 PHE A N 1
ATOM 2063 C CA . PHE A 1 267 ? 7.474 -19.568 1.811 1.00 55.97 267 PHE A CA 1
ATOM 2064 C C . PHE A 1 267 ? 6.494 -20.677 2.231 1.00 55.97 267 PHE A C 1
ATOM 2066 O O . PHE A 1 267 ? 5.290 -20.427 2.293 1.00 55.97 267 PHE A O 1
ATOM 2073 N N . SER A 1 268 ? 6.982 -21.888 2.511 1.00 57.06 268 SER A N 1
ATOM 2074 C CA . SER A 1 268 ? 6.164 -23.006 3.007 1.00 57.06 268 SER A CA 1
ATOM 2075 C C . SER A 1 268 ? 5.782 -22.841 4.491 1.00 57.06 268 SER A C 1
ATOM 2077 O O . SER A 1 268 ? 6.475 -22.154 5.242 1.00 57.06 268 SER A O 1
ATOM 2079 N N . GLY A 1 269 ? 4.691 -23.476 4.940 1.00 51.75 269 GLY A N 1
ATOM 2080 C CA . GLY A 1 269 ? 4.151 -23.316 6.304 1.00 51.75 269 GLY A CA 1
ATOM 2081 C C . GLY A 1 269 ? 5.127 -23.678 7.438 1.00 51.75 269 GLY A C 1
ATOM 2082 O O . GLY A 1 269 ? 5.193 -22.973 8.443 1.00 51.75 269 GLY A O 1
ATOM 2083 N N . GLU A 1 270 ? 5.971 -24.702 7.266 1.00 49.22 270 GLU A N 1
ATOM 2084 C CA . GLU A 1 270 ? 7.031 -25.017 8.243 1.00 49.22 270 GLU A CA 1
ATOM 2085 C C . GLU A 1 270 ? 8.146 -23.959 8.264 1.00 49.22 270 GLU A C 1
ATOM 2087 O O . GLU A 1 270 ? 8.719 -23.658 9.318 1.00 49.22 270 GLU A O 1
ATOM 2092 N N . ALA A 1 271 ? 8.447 -23.353 7.111 1.00 55.00 271 ALA A N 1
ATOM 2093 C CA . ALA A 1 271 ? 9.394 -22.251 7.020 1.00 55.00 271 ALA A CA 1
ATOM 2094 C C . ALA A 1 271 ? 8.825 -20.966 7.637 1.00 55.00 271 ALA A C 1
ATOM 2096 O O . ALA A 1 271 ? 9.589 -20.244 8.271 1.00 55.00 271 ALA A O 1
ATOM 2097 N N . GLN A 1 272 ? 7.511 -20.714 7.538 1.00 56.00 272 GLN A N 1
ATOM 2098 C CA . GLN A 1 272 ? 6.821 -19.570 8.155 1.00 56.00 272 GLN A CA 1
ATOM 2099 C C . GLN A 1 272 ? 7.043 -19.534 9.677 1.00 56.00 272 GLN A C 1
ATOM 2101 O O . GLN A 1 272 ? 7.528 -18.529 10.197 1.00 56.00 272 GLN A O 1
ATOM 2106 N N . ALA A 1 273 ? 6.793 -20.640 10.390 1.00 53.88 273 ALA A N 1
ATOM 2107 C CA . ALA A 1 273 ? 6.989 -20.722 11.844 1.00 53.88 273 ALA A CA 1
ATOM 2108 C C . ALA A 1 273 ? 8.465 -20.554 12.262 1.00 53.88 273 ALA A C 1
ATOM 2110 O O . ALA A 1 273 ? 8.776 -19.865 13.237 1.00 53.88 273 ALA A O 1
ATOM 2111 N N . ARG A 1 274 ? 9.402 -21.125 11.491 1.00 56.00 274 ARG A N 1
ATOM 2112 C CA . ARG A 1 274 ? 10.849 -20.947 11.721 1.00 56.00 274 ARG A CA 1
ATOM 2113 C C . ARG A 1 274 ? 11.317 -19.516 11.433 1.00 56.00 274 ARG A C 1
ATOM 2115 O O . ARG A 1 274 ? 12.255 -19.055 12.079 1.00 56.00 274 ARG A O 1
ATOM 2122 N N . ARG A 1 275 ? 10.664 -18.814 10.497 1.00 62.94 275 ARG A N 1
ATOM 2123 C CA . ARG A 1 275 ? 11.005 -17.448 10.074 1.00 62.94 275 ARG A CA 1
ATOM 2124 C C . ARG A 1 275 ? 10.754 -16.415 11.164 1.00 62.94 275 ARG A C 1
ATOM 2126 O O . ARG A 1 275 ? 11.621 -15.594 11.445 1.00 62.94 275 ARG A O 1
ATOM 2133 N N . TRP A 1 276 ? 9.580 -16.489 11.781 1.00 60.81 276 TRP A N 1
ATOM 2134 C CA . TRP A 1 276 ? 9.184 -15.607 12.878 1.00 60.81 276 TRP A CA 1
ATOM 2135 C C . TRP A 1 276 ? 9.905 -15.952 14.187 1.00 60.81 276 TRP A C 1
ATOM 2137 O O . TRP A 1 276 ? 10.096 -15.083 15.042 1.00 60.81 276 TRP A O 1
ATOM 2147 N N . GLY A 1 277 ? 10.395 -17.193 14.301 1.00 56.91 277 GLY A N 1
ATOM 2148 C CA . GLY A 1 277 ? 11.172 -17.681 15.435 1.00 56.91 277 GLY A CA 1
ATOM 2149 C C . GLY A 1 277 ? 10.425 -17.551 16.767 1.00 56.91 277 GLY A C 1
ATOM 2150 O O . GLY A 1 277 ? 9.248 -17.216 16.829 1.00 56.91 277 GLY A O 1
ATOM 2151 N N . ARG A 1 278 ? 11.135 -17.766 17.881 1.00 53.66 278 ARG A N 1
ATOM 2152 C CA . ARG A 1 278 ? 10.601 -17.539 19.243 1.00 53.66 278 ARG A CA 1
ATOM 2153 C C . ARG A 1 278 ? 10.461 -16.054 19.625 1.00 53.66 278 ARG A C 1
ATOM 2155 O O . ARG A 1 278 ? 10.006 -15.767 20.727 1.00 53.66 278 ARG A O 1
ATOM 2162 N N . ALA A 1 279 ? 10.925 -15.137 18.773 1.00 51.31 279 ALA A N 1
ATOM 2163 C CA . ALA A 1 279 ? 11.120 -13.716 19.083 1.00 51.31 279 ALA A CA 1
ATOM 2164 C C . ALA A 1 279 ? 10.034 -12.792 18.498 1.00 51.31 279 ALA A C 1
ATOM 2166 O O . ALA A 1 279 ? 10.143 -11.573 18.621 1.00 51.31 279 ALA A O 1
ATOM 2167 N N . TYR A 1 280 ? 9.010 -13.354 17.852 1.00 57.94 280 TYR A N 1
ATOM 2168 C CA . TYR A 1 280 ? 7.818 -12.638 17.410 1.00 57.94 280 TYR A CA 1
ATOM 2169 C C . TYR A 1 280 ? 6.610 -13.063 18.284 1.00 57.94 280 TYR A C 1
ATOM 2171 O O . TYR A 1 280 ? 6.485 -14.255 18.567 1.00 57.94 280 TYR A O 1
ATOM 2179 N N . PRO A 1 281 ? 5.739 -12.136 18.734 1.00 57.88 281 PRO A N 1
ATOM 2180 C CA . PRO A 1 281 ? 5.805 -10.691 18.518 1.00 57.88 281 PRO A CA 1
ATOM 2181 C C . PRO A 1 281 ? 7.030 -10.076 19.229 1.00 57.88 281 PRO A C 1
ATOM 2183 O O . PRO A 1 281 ? 7.374 -10.511 20.322 1.00 57.88 281 PRO A O 1
ATOM 2186 N N . PRO A 1 282 ? 7.715 -9.069 18.648 1.00 53.47 282 PRO A N 1
ATOM 2187 C CA . PRO A 1 282 ? 8.940 -8.474 19.214 1.00 53.47 282 PRO A CA 1
ATOM 2188 C C . PRO A 1 282 ? 8.697 -7.681 20.505 1.00 53.47 282 PRO A C 1
ATOM 2190 O O . PRO A 1 282 ? 9.610 -7.057 21.051 1.00 53.47 282 PRO A O 1
ATOM 2193 N N . VAL A 1 283 ? 7.461 -7.669 20.991 1.00 51.19 283 VAL A N 1
ATOM 2194 C CA . VAL A 1 283 ? 7.134 -7.096 22.280 1.00 51.19 283 VAL A CA 1
ATOM 2195 C C . VAL A 1 283 ? 7.851 -7.947 23.325 1.00 51.19 283 VAL A C 1
ATOM 2197 O O . VAL A 1 283 ? 7.627 -9.150 23.401 1.00 51.19 283 VAL A O 1
ATOM 2200 N N . LEU A 1 284 ? 8.686 -7.298 24.140 1.00 48.97 284 LEU A N 1
ATOM 2201 C CA . LEU A 1 284 ? 9.440 -7.857 25.272 1.00 48.97 284 LEU A CA 1
ATOM 2202 C C . LEU A 1 284 ? 10.884 -8.321 25.004 1.00 48.97 284 LEU A C 1
ATOM 2204 O O . LEU A 1 284 ? 11.409 -9.134 25.760 1.00 48.97 284 LEU A O 1
ATOM 2208 N N . THR A 1 285 ? 11.609 -7.741 24.045 1.00 42.75 285 THR A N 1
ATOM 2209 C CA . THR A 1 285 ? 13.068 -7.609 24.243 1.00 42.75 285 THR A CA 1
ATOM 2210 C C . THR A 1 285 ? 13.432 -6.140 24.313 1.00 42.75 285 THR A C 1
ATOM 2212 O O . THR A 1 285 ? 13.430 -5.435 23.309 1.00 42.75 285 THR A O 1
ATOM 2215 N N . ASN A 1 286 ? 13.714 -5.688 25.530 1.00 36.03 286 ASN A N 1
ATOM 2216 C CA . ASN A 1 286 ? 14.013 -4.318 25.934 1.00 36.03 286 ASN A CA 1
ATOM 2217 C C . ASN A 1 286 ? 15.379 -3.834 25.393 1.00 36.03 286 ASN A C 1
ATOM 2219 O O . ASN A 1 286 ? 16.258 -3.420 26.140 1.00 36.03 286 ASN A O 1
ATOM 2223 N N . ARG A 1 287 ? 15.611 -3.940 24.082 1.00 38.62 287 ARG A N 1
ATOM 2224 C CA . ARG A 1 287 ? 16.767 -3.338 23.414 1.00 38.62 287 ARG A CA 1
ATOM 2225 C C . ARG A 1 287 ? 16.268 -2.267 22.468 1.00 38.62 287 ARG A C 1
ATOM 2227 O O . ARG A 1 287 ? 16.100 -2.484 21.271 1.00 38.62 287 ARG A O 1
ATOM 2234 N N . GLY A 1 288 ? 16.042 -1.096 23.061 1.00 39.66 288 GLY A N 1
ATOM 2235 C CA . GLY A 1 288 ? 15.981 0.168 22.351 1.00 39.66 288 GLY A CA 1
ATOM 2236 C C . GLY A 1 288 ? 17.229 0.319 21.488 1.00 39.66 288 GLY A C 1
ATOM 2237 O O . GLY A 1 288 ? 18.313 0.621 21.972 1.00 39.66 288 GLY A O 1
ATOM 2238 N N . GLY A 1 289 ? 17.070 0.054 20.200 1.00 32.41 289 GLY A N 1
ATOM 2239 C CA . GLY A 1 289 ? 18.031 0.394 19.170 1.00 32.41 289 GLY A CA 1
ATOM 2240 C C . GLY A 1 289 ? 17.353 1.383 18.247 1.00 32.41 289 GLY A C 1
ATOM 2241 O O . GLY A 1 289 ? 16.738 0.982 17.260 1.00 32.41 289 GLY A O 1
ATOM 2242 N N . GLY A 1 290 ? 17.424 2.666 18.598 1.00 35.28 290 GLY A N 1
ATOM 2243 C CA . GLY A 1 290 ? 17.044 3.763 17.718 1.00 35.28 290 GLY A CA 1
ATOM 2244 C C . GLY A 1 290 ? 17.957 3.781 16.497 1.00 35.28 290 GLY A C 1
ATOM 2245 O O . GLY A 1 290 ? 18.933 4.519 16.454 1.00 35.28 290 GLY A O 1
ATOM 2246 N N . SER A 1 291 ? 17.663 2.956 15.495 1.00 33.41 291 SER A N 1
ATOM 2247 C CA . SER A 1 291 ? 18.260 3.116 14.176 1.00 33.41 291 SER A CA 1
ATOM 2248 C C . SER A 1 291 ? 17.477 4.213 13.457 1.00 33.41 291 SER A C 1
ATOM 2250 O O . SER A 1 291 ? 16.353 3.962 13.019 1.00 33.41 291 SER A O 1
ATOM 2252 N N . ARG A 1 292 ? 18.060 5.411 13.332 1.00 34.88 292 ARG A N 1
ATOM 2253 C CA . ARG A 1 292 ? 17.635 6.441 12.368 1.00 34.88 292 ARG A CA 1
ATOM 2254 C C . ARG A 1 292 ? 17.878 5.918 10.944 1.00 34.88 292 ARG A C 1
ATOM 2256 O O . ARG A 1 292 ? 18.860 6.271 10.305 1.00 34.88 292 ARG A O 1
ATOM 2263 N N . GLY A 1 293 ? 17.040 4.995 10.492 1.00 44.16 293 GLY A N 1
ATOM 2264 C CA . GLY A 1 293 ? 17.111 4.359 9.178 1.00 44.16 293 GLY A CA 1
ATOM 2265 C C . GLY A 1 293 ? 15.709 4.195 8.605 1.00 44.16 293 GLY A C 1
ATOM 2266 O O . GLY A 1 293 ? 14.749 4.306 9.365 1.00 44.16 293 GLY A O 1
ATOM 2267 N N . LEU A 1 294 ? 15.638 3.979 7.284 1.00 51.00 294 LEU A N 1
ATOM 2268 C CA . LEU A 1 294 ? 14.437 3.843 6.443 1.00 51.00 294 LEU A CA 1
ATOM 2269 C C . LEU A 1 294 ? 13.149 3.503 7.210 1.00 51.00 294 LEU A C 1
ATOM 2271 O O . LEU A 1 294 ? 13.123 2.564 8.008 1.00 51.00 294 LEU A O 1
ATOM 2275 N N . GLN A 1 295 ? 12.081 4.241 6.907 1.00 59.12 295 GLN A N 1
ATOM 2276 C CA . GLN A 1 295 ? 10.747 4.052 7.467 1.00 59.12 295 GLN A CA 1
ATOM 2277 C C . GLN A 1 295 ? 10.346 2.570 7.442 1.00 59.12 295 GLN A C 1
ATOM 2279 O O . GLN A 1 295 ? 10.286 1.942 6.386 1.00 59.12 295 GLN A O 1
ATOM 2284 N N . LYS A 1 296 ? 10.134 1.989 8.627 1.00 77.12 296 LYS A N 1
ATOM 2285 C CA . LYS A 1 296 ? 9.842 0.561 8.777 1.00 77.12 296 LYS A CA 1
ATOM 2286 C C . LYS A 1 296 ? 8.336 0.386 8.777 1.00 77.12 296 LYS A C 1
ATOM 2288 O O . LYS A 1 296 ? 7.696 0.712 9.765 1.00 77.12 296 LYS A O 1
ATOM 2293 N N . LEU A 1 297 ? 7.763 -0.136 7.702 1.00 88.00 297 LEU A N 1
ATOM 2294 C CA . LEU A 1 297 ? 6.336 -0.445 7.696 1.00 88.00 297 LEU A CA 1
ATOM 2295 C C . LEU A 1 297 ? 6.054 -1.698 8.541 1.00 88.00 297 LEU A C 1
ATOM 2297 O O . LEU A 1 297 ? 6.868 -2.631 8.561 1.00 88.00 297 LEU A O 1
ATOM 2301 N N . PRO A 1 298 ? 4.910 -1.769 9.237 1.00 89.94 298 PRO A N 1
ATOM 2302 C CA . PRO A 1 298 ? 4.442 -2.999 9.855 1.00 89.94 298 PRO A CA 1
ATOM 2303 C C . PRO A 1 298 ? 4.355 -4.155 8.840 1.00 89.94 298 PRO A C 1
ATOM 2305 O O . PRO A 1 298 ? 4.053 -3.931 7.668 1.00 89.94 298 PRO A O 1
ATOM 2308 N N . PRO A 1 299 ? 4.604 -5.405 9.262 1.00 88.44 299 PRO A N 1
ATOM 2309 C CA . PRO A 1 299 ? 4.422 -6.595 8.425 1.00 88.44 299 PRO A CA 1
ATOM 2310 C C . PRO A 1 299 ? 3.009 -6.801 7.874 1.00 88.44 299 PRO A C 1
ATOM 2312 O O . PRO A 1 299 ? 2.840 -7.539 6.914 1.00 88.44 299 PRO A O 1
ATOM 2315 N N . THR A 1 300 ? 2.011 -6.178 8.497 1.00 92.31 300 THR A N 1
ATOM 2316 C CA . THR A 1 300 ? 0.586 -6.240 8.141 1.00 92.31 300 THR A CA 1
ATOM 2317 C C . THR A 1 300 ? 0.082 -4.900 7.605 1.00 92.31 300 THR A C 1
ATOM 2319 O O . THR A 1 300 ? -1.098 -4.576 7.722 1.00 92.31 300 THR A O 1
ATOM 2322 N N . TYR A 1 301 ? 0.979 -4.087 7.043 1.00 94.69 301 TYR A N 1
ATOM 2323 C CA . TYR A 1 301 ? 0.600 -2.872 6.337 1.00 94.69 301 TYR A CA 1
ATOM 2324 C C . TYR A 1 301 ? 0.157 -3.232 4.915 1.00 94.69 301 TYR A C 1
ATOM 2326 O O . TYR A 1 301 ? 0.967 -3.701 4.105 1.00 94.69 301 TYR A O 1
ATOM 2334 N N . LEU A 1 302 ? -1.135 -3.070 4.632 1.00 95.38 302 LEU A N 1
ATOM 2335 C CA . LEU A 1 302 ? -1.756 -3.481 3.372 1.00 95.38 302 LEU A CA 1
ATOM 2336 C C . LEU A 1 302 ? -2.166 -2.279 2.537 1.00 95.38 302 LEU A C 1
ATOM 2338 O O . LEU A 1 302 ? -2.445 -1.204 3.062 1.00 95.38 302 LEU A O 1
ATOM 2342 N N . MET A 1 303 ? -2.232 -2.494 1.227 1.00 95.50 303 MET A N 1
ATOM 2343 C CA . MET A 1 303 ? -3.100 -1.729 0.348 1.00 95.50 303 MET A CA 1
ATOM 2344 C C . MET A 1 303 ? -4.424 -2.466 0.190 1.00 95.50 303 MET A C 1
ATOM 2346 O O . MET A 1 303 ? -4.440 -3.651 -0.147 1.00 95.50 303 MET A O 1
ATOM 2350 N N . ILE A 1 304 ? -5.521 -1.754 0.389 1.00 96.12 304 ILE A N 1
ATOM 2351 C CA . ILE A 1 304 ? -6.876 -2.197 0.089 1.00 96.12 304 ILE A CA 1
ATOM 2352 C C . ILE A 1 304 ? -7.260 -1.624 -1.266 1.00 96.12 304 ILE A C 1
ATOM 2354 O O . ILE A 1 304 ? -7.044 -0.445 -1.558 1.00 96.12 304 ILE A O 1
ATOM 2358 N N . TYR A 1 305 ? -7.796 -2.492 -2.112 1.00 94.94 305 TYR A N 1
ATOM 2359 C CA . TYR A 1 305 ? -8.227 -2.128 -3.447 1.00 94.94 305 TYR A CA 1
ATOM 2360 C C . TYR A 1 305 ? -9.449 -1.213 -3.399 1.00 94.94 305 TYR A C 1
ATOM 2362 O O . TYR A 1 305 ? -10.263 -1.323 -2.480 1.00 94.94 305 TYR A O 1
ATOM 2370 N N . PRO A 1 306 ? -9.632 -0.359 -4.414 1.00 93.00 306 PRO A N 1
ATOM 2371 C CA . PRO A 1 306 ? -10.792 0.507 -4.454 1.00 93.00 306 PRO A CA 1
ATOM 2372 C C . PRO A 1 306 ? -12.101 -0.268 -4.545 1.00 93.00 306 PRO A C 1
ATOM 2374 O O . PRO A 1 306 ? -12.202 -1.308 -5.216 1.00 93.00 306 PRO A O 1
ATOM 2377 N N . ALA A 1 307 ? -13.117 0.297 -3.898 1.00 92.75 307 ALA A N 1
ATOM 2378 C CA . ALA A 1 307 ? -14.497 -0.134 -4.022 1.00 92.75 307 ALA A CA 1
ATOM 2379 C C . ALA A 1 307 ? -15.081 0.317 -5.367 1.00 92.75 307 ALA A C 1
ATOM 2381 O O . ALA A 1 307 ? -14.970 1.486 -5.749 1.00 92.75 307 ALA A O 1
ATOM 2382 N N . ARG A 1 308 ? -15.738 -0.605 -6.071 1.00 90.56 308 ARG A N 1
ATOM 2383 C CA . ARG A 1 308 ? -16.363 -0.336 -7.379 1.00 90.56 308 ARG A CA 1
ATOM 2384 C C . ARG A 1 308 ? -17.820 0.109 -7.283 1.00 90.56 308 ARG A C 1
ATOM 2386 O O . ARG A 1 308 ? -18.304 0.794 -8.173 1.00 90.56 308 ARG A O 1
ATOM 2393 N N . ASP A 1 309 ? -18.502 -0.267 -6.206 1.00 91.81 309 ASP A N 1
ATOM 2394 C CA . ASP A 1 309 ? -19.907 0.048 -5.943 1.00 91.81 309 ASP A CA 1
ATOM 2395 C C . ASP A 1 309 ? -20.199 0.053 -4.435 1.00 91.81 309 ASP A C 1
ATOM 2397 O O . ASP A 1 309 ? -19.319 -0.233 -3.621 1.00 91.81 309 ASP A O 1
ATOM 2401 N N . GLY A 1 310 ? -21.439 0.381 -4.059 1.00 90.62 310 GLY A N 1
ATOM 2402 C CA . GLY A 1 310 ? -21.855 0.509 -2.660 1.00 90.62 310 GLY A CA 1
ATOM 2403 C C . GLY A 1 310 ? -21.656 -0.756 -1.817 1.00 90.62 310 GLY A C 1
ATOM 2404 O O . GLY A 1 310 ? -21.236 -0.654 -0.670 1.00 90.62 310 GLY A O 1
ATOM 2405 N N . ALA A 1 311 ? -21.855 -1.951 -2.383 1.00 90.25 311 ALA A N 1
ATOM 2406 C CA . ALA A 1 311 ? -21.636 -3.192 -1.636 1.00 90.25 311 ALA A CA 1
ATOM 2407 C C . ALA A 1 311 ? -20.145 -3.408 -1.325 1.00 90.25 311 ALA A C 1
ATOM 2409 O O . ALA A 1 311 ? -19.789 -3.926 -0.268 1.00 90.25 311 ALA A O 1
ATOM 2410 N N . GLU A 1 312 ? -19.258 -2.995 -2.235 1.00 93.94 312 GLU A N 1
ATOM 2411 C CA . GLU A 1 312 ? -17.818 -3.015 -1.972 1.00 93.94 312 GLU A CA 1
ATOM 2412 C C . GLU A 1 312 ? -17.386 -1.927 -0.988 1.00 93.94 312 GLU A C 1
ATOM 2414 O O . GLU A 1 312 ? -16.456 -2.151 -0.216 1.00 93.94 312 GLU A O 1
ATOM 2419 N N . VAL A 1 313 ? -18.067 -0.776 -0.977 1.00 94.94 313 VAL A N 1
ATOM 2420 C CA . VAL A 1 313 ? -17.828 0.279 0.018 1.00 94.94 313 VAL A CA 1
ATOM 2421 C C . VAL A 1 313 ? -18.052 -0.260 1.427 1.00 94.94 313 VAL A C 1
ATOM 2423 O O . VAL A 1 313 ? -17.225 -0.004 2.297 1.00 94.94 313 VAL A O 1
ATOM 2426 N N . ASP A 1 314 ? -19.109 -1.036 1.661 1.00 94.62 314 ASP A N 1
ATOM 2427 C CA . ASP A 1 314 ? -19.390 -1.587 2.991 1.00 94.62 314 ASP A CA 1
ATOM 2428 C C . ASP A 1 314 ? -18.316 -2.582 3.452 1.00 94.62 314 ASP A C 1
ATOM 2430 O O . ASP A 1 314 ? -17.906 -2.552 4.612 1.00 94.62 314 ASP A O 1
ATOM 2434 N N . ALA A 1 315 ? -17.785 -3.404 2.542 1.00 94.75 315 ALA A N 1
ATOM 2435 C CA . ALA A 1 315 ? -16.648 -4.272 2.847 1.00 94.75 315 ALA A CA 1
ATOM 2436 C C . ALA A 1 315 ? -15.387 -3.459 3.187 1.00 94.75 315 ALA A C 1
ATOM 2438 O O . ALA A 1 315 ? -14.690 -3.769 4.152 1.00 94.75 315 ALA A O 1
ATOM 2439 N N . VAL A 1 316 ? -15.106 -2.386 2.439 1.00 95.50 316 VAL A N 1
ATOM 2440 C CA . VAL A 1 316 ? -13.965 -1.501 2.720 1.00 95.50 316 VAL A CA 1
ATOM 2441 C C . VAL A 1 316 ? -14.130 -0.781 4.062 1.00 95.50 316 VAL A C 1
ATOM 2443 O O . VAL A 1 316 ? -13.163 -0.701 4.818 1.00 95.50 316 VAL A O 1
ATOM 2446 N N . LYS A 1 317 ? -15.339 -0.321 4.407 1.00 95.62 317 LYS A N 1
ATOM 2447 C CA . LYS A 1 317 ? -15.634 0.269 5.724 1.00 95.62 317 LYS A CA 1
ATOM 2448 C C . LYS A 1 317 ? -15.358 -0.718 6.857 1.00 95.62 317 LYS A C 1
ATOM 2450 O O . LYS A 1 317 ? -14.637 -0.363 7.779 1.00 95.62 317 LYS A O 1
ATOM 2455 N N . GLN A 1 318 ? -15.807 -1.971 6.743 1.00 95.06 318 GLN A N 1
ATOM 2456 C CA . GLN A 1 318 ? -15.511 -3.009 7.744 1.00 95.06 318 GLN A CA 1
ATOM 2457 C C . GLN A 1 318 ? -14.001 -3.227 7.932 1.00 95.06 318 GLN A C 1
ATOM 2459 O O . GLN A 1 318 ? -13.527 -3.376 9.056 1.00 95.06 318 GLN A O 1
ATOM 2464 N N . ILE A 1 319 ? -13.222 -3.208 6.843 1.00 96.25 319 ILE A N 1
ATOM 2465 C CA . ILE A 1 319 ? -11.755 -3.318 6.911 1.00 96.25 319 ILE A CA 1
ATOM 2466 C C . ILE A 1 319 ? -11.144 -2.106 7.630 1.00 96.25 319 ILE A C 1
ATOM 2468 O O . ILE A 1 319 ? -10.243 -2.266 8.455 1.00 96.25 319 ILE A O 1
ATOM 2472 N N . VAL A 1 320 ? -11.634 -0.897 7.345 1.00 96.06 320 VAL A N 1
ATOM 2473 C CA . VAL A 1 320 ? -11.200 0.335 8.019 1.00 96.06 320 VAL A CA 1
ATOM 2474 C C . VAL A 1 320 ? -11.549 0.299 9.509 1.00 96.06 320 VAL A C 1
ATOM 2476 O O . VAL A 1 320 ? -10.700 0.617 10.339 1.00 96.06 320 VAL A O 1
ATOM 2479 N N . GLU A 1 321 ? -12.750 -0.139 9.871 1.00 94.81 321 GLU A N 1
ATOM 2480 C CA . GLU A 1 321 ? -13.182 -0.279 11.264 1.00 94.81 321 GLU A CA 1
ATOM 2481 C C . GLU A 1 321 ? -12.350 -1.325 12.018 1.00 94.81 321 GLU A C 1
ATOM 2483 O O . GLU A 1 321 ? -11.925 -1.069 13.144 1.00 94.81 321 GLU A O 1
ATOM 2488 N N . ALA A 1 322 ? -12.029 -2.461 11.391 1.00 94.25 322 ALA A N 1
ATOM 2489 C CA . ALA A 1 322 ? -11.110 -3.452 11.954 1.00 94.25 322 ALA A CA 1
ATOM 2490 C C . ALA A 1 322 ? -9.692 -2.882 12.139 1.00 94.25 322 ALA A C 1
ATOM 2492 O O . ALA A 1 322 ? -9.053 -3.111 13.165 1.00 94.25 322 ALA A O 1
ATOM 2493 N N . SER A 1 323 ? -9.207 -2.075 11.191 1.00 94.75 323 SER A N 1
ATOM 2494 C CA . SER A 1 323 ? -7.929 -1.362 11.315 1.00 94.75 323 SER A CA 1
ATOM 2495 C C . SER A 1 323 ? -7.920 -0.402 12.511 1.00 94.75 323 SER A C 1
ATOM 2497 O O . SER A 1 323 ? -6.993 -0.423 13.327 1.00 94.75 323 SER A O 1
ATOM 2499 N N . VAL A 1 324 ? -8.987 0.386 12.673 1.00 93.88 324 VAL A N 1
ATOM 2500 C CA . VAL A 1 324 ? -9.183 1.285 13.817 1.00 93.88 324 VAL A CA 1
ATOM 2501 C C . VAL A 1 324 ? -9.265 0.507 15.125 1.00 93.88 324 VAL A C 1
ATOM 2503 O O . VAL A 1 324 ? -8.575 0.863 16.083 1.00 93.88 324 VAL A O 1
ATOM 2506 N N . GLY A 1 325 ? -10.042 -0.573 15.180 1.00 92.25 325 GLY A N 1
ATOM 2507 C CA . GLY A 1 325 ? -10.177 -1.380 16.388 1.00 92.25 325 GLY A CA 1
ATOM 2508 C C . GLY A 1 325 ? -8.874 -2.065 16.779 1.00 92.25 325 GLY A C 1
ATOM 2509 O O . GLY A 1 325 ? -8.518 -2.067 17.956 1.00 92.25 325 GLY A O 1
ATOM 2510 N N . PHE A 1 326 ? -8.091 -2.544 15.810 1.00 91.44 326 PHE A N 1
ATOM 2511 C CA . PHE A 1 326 ? -6.763 -3.083 16.082 1.00 91.44 326 PHE A CA 1
ATOM 2512 C C . PHE A 1 326 ? -5.811 -2.002 16.599 1.00 91.44 326 PHE A C 1
ATOM 2514 O O . PHE A 1 326 ? -5.051 -2.259 17.522 1.00 91.44 326 PHE A O 1
ATOM 2521 N N . ALA A 1 327 ? -5.846 -0.786 16.053 1.00 91.25 327 ALA A N 1
ATOM 2522 C CA . ALA A 1 327 ? -4.934 0.280 16.464 1.00 91.25 327 ALA A CA 1
ATOM 2523 C C . ALA A 1 327 ? -5.298 0.928 17.811 1.00 91.25 327 ALA A C 1
ATOM 2525 O O . ALA A 1 327 ? -4.410 1.383 18.532 1.00 91.25 327 ALA A O 1
ATOM 2526 N N . THR A 1 328 ? -6.588 0.998 18.142 1.00 89.75 328 THR A N 1
ATOM 2527 C CA . THR A 1 328 ? -7.104 1.825 19.249 1.00 89.75 328 THR A CA 1
ATOM 2528 C C . THR A 1 328 ? -7.811 1.037 20.348 1.00 89.75 328 THR A C 1
ATOM 2530 O O . THR A 1 328 ? -8.057 1.588 21.415 1.00 89.75 328 THR A O 1
ATOM 2533 N N . GLY A 1 329 ? -8.161 -0.225 20.092 1.00 84.88 329 GLY A N 1
ATOM 2534 C CA . GLY A 1 329 ? -8.959 -1.067 20.985 1.00 84.88 329 GLY A CA 1
ATOM 2535 C C . GLY A 1 329 ? -10.460 -0.779 20.922 1.00 84.88 329 GLY A C 1
ATOM 2536 O O . GLY A 1 329 ? -11.243 -1.468 21.572 1.00 84.88 329 GLY A O 1
ATOM 2537 N N . PHE A 1 330 ? -10.878 0.215 20.134 1.00 80.44 330 PHE A N 1
ATOM 2538 C CA . PHE A 1 330 ? -12.272 0.604 20.008 1.00 80.44 330 PHE A CA 1
ATOM 2539 C C . PHE A 1 330 ? -12.978 -0.200 18.909 1.00 80.44 330 PHE A C 1
ATOM 2541 O O . PHE A 1 330 ? -12.668 -0.063 17.727 1.00 80.44 330 PHE A O 1
ATOM 2548 N N . ALA A 1 331 ? -13.955 -1.025 19.283 1.00 64.19 331 ALA A N 1
ATOM 2549 C CA . ALA A 1 331 ? -14.819 -1.687 18.313 1.00 64.19 331 ALA A CA 1
ATOM 2550 C C . ALA A 1 331 ? -15.894 -0.703 17.821 1.00 64.19 331 ALA A C 1
ATOM 2552 O O . ALA A 1 331 ? -16.829 -0.368 18.554 1.00 64.19 331 ALA A O 1
ATOM 2553 N N . CYS A 1 332 ? -15.776 -0.255 16.570 1.00 57.28 332 CYS A N 1
ATOM 2554 C CA . CYS A 1 332 ? -16.856 0.452 15.888 1.00 57.28 332 CYS A CA 1
ATOM 2555 C C . CYS A 1 332 ? -17.995 -0.557 15.652 1.00 57.28 332 CYS A C 1
ATOM 2557 O O . CYS A 1 332 ? -17.909 -1.407 14.776 1.00 57.28 332 CYS A O 1
ATOM 2559 N N . GLY A 1 333 ? -18.993 -0.575 16.539 1.00 50.19 333 GLY A N 1
ATOM 2560 C CA . GLY A 1 333 ? -20.091 -1.553 16.495 1.00 50.19 333 GLY A CA 1
ATOM 2561 C C . GLY A 1 333 ? -20.774 -1.831 17.837 1.00 50.19 333 GLY A C 1
ATOM 2562 O O . GLY A 1 333 ? -21.903 -2.316 17.860 1.00 50.19 333 GLY A O 1
ATOM 2563 N N . THR A 1 334 ? -20.159 -1.471 18.969 1.00 35.88 334 THR A N 1
ATOM 2564 C CA . THR A 1 334 ? -20.711 -1.759 20.311 1.00 35.88 334 THR A CA 1
ATOM 2565 C C . THR A 1 334 ? -21.628 -0.663 20.877 1.00 35.88 334 THR A C 1
ATOM 2567 O O . THR A 1 334 ? -21.816 -0.594 22.086 1.00 35.88 334 THR A O 1
ATOM 2570 N N . VAL A 1 335 ? -22.221 0.194 20.036 1.00 34.84 335 VAL A N 1
ATOM 2571 C CA . VAL A 1 335 ? -23.166 1.247 20.483 1.00 34.84 335 VAL A CA 1
ATOM 2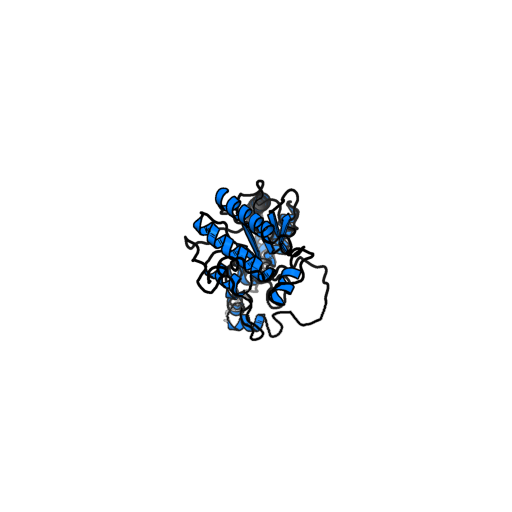572 C C . VAL A 1 335 ? -24.632 0.933 20.119 1.00 34.84 335 VAL A C 1
ATOM 2574 O O . VAL A 1 335 ? -25.526 1.683 20.482 1.00 34.84 335 VAL A O 1
ATOM 2577 N N . ALA A 1 336 ? -24.936 -0.215 19.498 1.00 30.92 336 ALA A N 1
ATOM 2578 C CA . ALA A 1 336 ? -26.309 -0.543 19.068 1.00 30.92 336 ALA A CA 1
ATOM 2579 C C . ALA A 1 336 ? -26.962 -1.775 19.740 1.00 30.92 336 ALA A C 1
ATOM 2581 O O . ALA A 1 336 ? -27.916 -2.318 19.189 1.00 30.92 336 ALA A O 1
ATOM 2582 N N . ARG A 1 337 ? -26.482 -2.256 20.902 1.00 31.92 337 ARG A N 1
ATOM 2583 C CA . ARG A 1 337 ? -27.100 -3.404 21.623 1.00 31.92 337 ARG A CA 1
ATOM 2584 C C . ARG A 1 337 ? -27.038 -3.328 23.159 1.00 31.92 337 ARG A C 1
ATOM 2586 O O . ARG A 1 337 ? -26.810 -4.336 23.817 1.00 31.92 337 ARG A O 1
ATOM 2593 N N . GLY A 1 338 ? -27.222 -2.146 23.742 1.00 28.27 338 GLY A N 1
ATOM 2594 C CA . GLY A 1 338 ? -27.158 -1.962 25.202 1.00 28.27 338 GLY A CA 1
ATOM 2595 C C . GLY A 1 338 ? -28.252 -1.074 25.787 1.00 28.27 338 GLY A C 1
ATOM 2596 O O . GLY A 1 338 ? -28.000 -0.413 26.786 1.00 28.27 338 GLY A O 1
ATOM 2597 N N . GLY A 1 339 ? -29.424 -1.004 25.154 1.00 29.97 339 GLY A N 1
ATOM 2598 C CA . GLY A 1 339 ? -30.479 -0.084 25.573 1.00 29.97 339 GLY A CA 1
ATOM 2599 C C . GLY A 1 339 ? -31.875 -0.465 25.104 1.00 29.97 339 GLY A C 1
ATOM 2600 O O . GLY A 1 339 ? -32.598 0.418 24.680 1.00 29.97 339 GLY A O 1
ATOM 2601 N N . GLU A 1 340 ? -32.244 -1.745 25.159 1.00 33.66 340 GLU A N 1
ATOM 2602 C CA . GLU A 1 340 ? -33.652 -2.162 25.227 1.00 33.66 340 GLU A CA 1
ATOM 2603 C C . GLU A 1 340 ? -33.735 -3.399 26.126 1.00 33.66 340 GLU A C 1
ATOM 2605 O O . GLU A 1 340 ? -33.169 -4.450 25.823 1.00 33.66 340 GLU A O 1
ATOM 2610 N N . GLY A 1 341 ? -34.376 -3.222 27.276 1.00 31.92 341 GLY A N 1
ATOM 2611 C CA . GLY A 1 341 ? -34.518 -4.205 28.340 1.00 31.92 341 GLY A CA 1
ATOM 2612 C C . GLY A 1 341 ? -34.907 -3.477 29.618 1.00 31.92 341 GLY A C 1
ATOM 2613 O O . GLY A 1 341 ? -34.023 -3.061 30.364 1.00 31.92 341 GLY A O 1
ATOM 2614 N N . GLU A 1 342 ? -36.215 -3.247 29.757 1.00 33.47 342 GLU A N 1
ATOM 2615 C CA . GLU A 1 342 ? -36.903 -2.807 30.982 1.00 33.47 342 GLU A CA 1
ATOM 2616 C C . GLU A 1 342 ? -36.483 -3.584 32.235 1.00 33.47 342 GLU A C 1
ATOM 2618 O O . GLU A 1 342 ? -36.213 -4.806 32.123 1.00 33.47 342 GLU A O 1
#

InterPro domains:
  IPR040841 Luciferase domain [PF17648] (199-241)
  IPR048273 Luciferase [PTHR38695] (28-329)

Mean predicted aligned error: 10.37 Å

Radius of gyration: 24.7 Å; Cα contacts (8 Å, |Δi|>4): 535; chains: 1; bounding box: 87×64×69 Å

Sequence (342 aa):
MAASRTSYSLNSRNAFSLLRDLYARAPASVATLGSILASWLLSKAWEDYILYYSLGPGGFLPHSFFGWLIHNLILWPISLPRSATTGTSFLPPADLGRGHEPNLLGEGKLPVRRGGRRPRIKGVVPHRCLEGGNNETRQLILTHLHHLSNLHPTILTLGSSKLERSPPSHLNALFHHPSANNSAPSPLATHYLSLLPSREICHVHDAEESVDEGSLHCLLSPADAHEVIKAGWGELHPLAGFGKKGFWWPPTVLLDLARLPIVGTLFSGEAQARRWGRAYPPVLTNRGGGSRGLQKLPPTYLMIYPARDGAEVDAVKQIVEASVGFATGFACGTVARGGEGE

Secondary structure (DSSP, 8-state):
--------------HHHHHHHHHHH-HHHHHHHHHHHHHHHHHHHHHHHHHHHHT-S-TTS-SSHHHHHHIIIIIHHHSPPHHHHS-STTSPPSB-SS-BPP-SS-TTTSPPPTTSPPP-EE-SSS-EESS---HHHHHHHHHHHHHHHHH-TTTEEEEE-STT--TT---EEEEE-TTS----SSHHHHHHHHHSGGGEEEEE---TTS-----EEEE--HHHHHHHHHTTSEEE-TTBTTT-BTTTBS-HHHHHHTT-THHHHHTSHHHHHHHHGGG-S-TT---------S--B-TTEEEEPPP-SHHHHHHHHHHHHHHHHHHHS--TTTTSSSS---

Foldseek 3Di:
DDDDDPDPDPDPPDPVRVLVVVCVVCVPVSVVVVVVVVVVVVVVLVVQLVVQLLQPAFFDFDSDPVSVCCQVVPVLLQFADPCLQLDLLLFADQDDPPDGQDPLCDPPNQAFDPPPDFFDWDTLTVTAGPAAADVVLLVLLVVLLVVVCVVCVLFKDWWAAPRTDDPPHRWIWIAGDPNRDQQQPDPLLVVQLVLGVRSTAKTFPPDPSHDNHRKMKGAARSNLLSRCSVSNFWTARRQAQPPDFLNRPPRLSVVVVVVPPVSVVCSDNVNSDVSCPPCPVVPPDPDPDPDPDDRGHHNSIIIGGHDHDDVSSVSVSSSSQNSSCNNRVDRPPPPPPDPDDD